Protein AF-0000000087152788 (afdb_homodimer)

Nearest PDB structures (foldseek):
  6o2d-assembly1_A  TM=8.065E-01  e=2.060E-07  Schizosaccharomyces pombe
  6o2d-assembly1_B  TM=7.763E-01  e=1.842E-07  Schizosaccharomyces pombe
  7x85-assembly2_C  TM=8.917E-01  e=2.273E-06  Gallus gallus
  5fpz-assembly1_A-2  TM=7.726E-01  e=1.301E-06  Yersinia enterocolitica subsp. enterocolitica 8081
  2fqp-assembly2_C  TM=7.699E-01  e=1.148E-05  Bordetella pertussis Tohama I

InterPro domains:
  IPR011051 RmlC-like cupin domain superfamily [SSF51182] (39-152)
  IPR013096 Cupin 2, conserved barrel [PF07883] (82-149)
  IPR014710 RmlC-like jelly roll fold [G3DSA:2.60.120.10] (66-152)

Sequence (324 aa):
MMKSTPSHMLRNGLTLAAIIAGSIAAASAAIAGECPADKLKPSVREKVDYKPVGVTDVTLGAIDLEKQPAHIAGRELRFRKLTIEPGGIVPWHSHDDRPALIFVQQGEIVEYASNCAEPIVHKAGDIRPEVFGTSHWWKNLGKETVILYVGDVRRDPRDHNMMMKSTPSHMLRNGLTLAAIIAGSIAAASAAIAGECPADKLKPSVREKVDYKPVGVTDVTLGAIDLEKQPAHIAGRELRFRKLTIEPGGIVPWHSHDDRPALIFVQQGEIVEYASNCAEPIVHKAGDIRPEVFGTSHWWKNLGKETVILYVGDVRRDPRDHNM

Foldseek 3Di:
DDPPPPPPPPPPPPPPPPPPPPPPPPPPPPDAQDFPPVFFAFQLDDFDFDDFDQKDKAWPDKDDCCPPPVNPPQKMKTKIKMKHAAFGKAHKDACQAKKKKKAWQAAKKWKDWRGGNDIHIHHHGDIDIHYRRIIIMMTRNDHDMIMMMMIMMHGDPPPPVD/DDDDDPPPDPPPPPPPPPPPPPPPPPPPPPDAQDFPPVFFAFQLDDFDFDDFDQKDKAWPDKDDCCPPPVNPPQKMKTKIKMKHAAFGKAHKDACQAKKKKKAWQAAKKWKDWRGGNDIHIHHHGDIDIHYRRIIIMMTRNDHDMIMMMMIMMHGDPVPPVD

Radius of gyration: 34.51 Å; Cα contacts (8 Å, |Δi|>4): 792; chains: 2; bounding box: 134×154×66 Å

Secondary structure (DSSP, 8-state):
-------------------------------TTS--GGGB-TT-S----PPPEEEEEEEEEEEEGGGSTT--TTEEEEEEEEEEEEEEEEEEEE-TT--EEEEEEESEEEEEETTBSS-EEEETT-EEEE-TT-EEEEE--SSSPEEEEEEEEEE-TT----/-------------------------------TTS--GGGB-TT-S----PPPEEEEEEEEEEEEGGGSTT--TTEEEEEEEEEEEEEEEEEEEE-TT--EEEEEEESEEEEEETTBSS-EEEETT-EEEE-TT-EEEEE--SSSPEEEEEEEEEE-TT----

Structure (mmCIF, N/CA/C/O backbone):
data_AF-0000000087152788-model_v1
#
loop_
_entity.id
_entity.type
_entity.pdbx_description
1 polymer 'Cupin type-2 domain-containing protein'
#
loop_
_atom_site.group_PDB
_atom_site.id
_atom_site.type_symbol
_atom_site.label_atom_id
_atom_site.label_alt_id
_atom_site.label_comp_id
_atom_site.label_asym_id
_atom_site.label_entity_id
_atom_site.label_seq_id
_atom_site.pdbx_PDB_ins_code
_atom_site.Cartn_x
_atom_site.Cartn_y
_atom_site.Cartn_z
_atom_site.occupancy
_atom_site.B_iso_or_equiv
_atom_site.auth_seq_id
_atom_site.auth_comp_id
_atom_site.auth_asym_id
_atom_site.auth_atom_id
_atom_site.pdbx_PDB_model_num
ATOM 1 N N . MET A 1 1 ? -70 -69.562 -43.562 1 31.94 1 MET A N 1
ATOM 2 C CA . MET A 1 1 ? -68.5 -69.438 -43.594 1 31.94 1 MET A CA 1
ATOM 3 C C . MET A 1 1 ? -68.125 -68.062 -43.125 1 31.94 1 MET A C 1
ATOM 5 O O . MET A 1 1 ? -68.438 -67.062 -43.781 1 31.94 1 MET A O 1
ATOM 9 N N . MET A 1 2 ? -68.062 -67.812 -41.75 1 28.2 2 MET A N 1
ATOM 10 C CA . MET A 1 2 ? -67.938 -66.688 -40.875 1 28.2 2 MET A CA 1
ATOM 11 C C . MET A 1 2 ? -66.562 -66 -41 1 28.2 2 MET A C 1
ATOM 13 O O . MET A 1 2 ? -65.562 -66.688 -40.875 1 28.2 2 MET A O 1
ATOM 17 N N . LYS A 1 3 ? -66.438 -65 -41.875 1 33.75 3 LYS A N 1
ATOM 18 C CA . LYS A 1 3 ? -65.312 -64.188 -42.25 1 33.75 3 LYS A CA 1
ATOM 19 C C . LYS A 1 3 ? -64.688 -63.5 -41.031 1 33.75 3 LYS A C 1
ATOM 21 O O . LYS A 1 3 ? -65.312 -62.688 -40.375 1 33.75 3 LYS A O 1
ATOM 26 N N . SER A 1 4 ? -63.812 -64.188 -40.125 1 34.25 4 SER A N 1
ATOM 27 C CA . SER A 1 4 ? -63.156 -63.75 -38.906 1 34.25 4 SER A CA 1
ATOM 28 C C . SER A 1 4 ? -62.125 -62.656 -39.219 1 34.25 4 SER A C 1
ATOM 30 O O . SER A 1 4 ? -61.219 -62.844 -40.031 1 34.25 4 SER A O 1
ATOM 32 N N . THR A 1 5 ? -62.562 -61.406 -39.312 1 41.16 5 THR A N 1
ATOM 33 C CA . THR A 1 5 ? -61.75 -60.219 -39.594 1 41.16 5 THR A CA 1
ATOM 34 C C . THR A 1 5 ? -60.656 -60.062 -38.531 1 41.16 5 THR A C 1
ATOM 36 O O . THR A 1 5 ? -60.938 -60.125 -37.344 1 41.16 5 THR A O 1
ATOM 39 N N . PRO A 1 6 ? -59.375 -60.375 -38.844 1 40.44 6 PRO A N 1
ATOM 40 C CA . PRO A 1 6 ? -58.25 -60.281 -37.906 1 40.44 6 PRO A CA 1
ATOM 41 C C . PRO A 1 6 ? -58 -58.844 -37.406 1 40.44 6 PRO A C 1
ATOM 43 O O . PRO A 1 6 ? -58.188 -57.875 -38.156 1 40.44 6 PRO A O 1
ATOM 46 N N . SER A 1 7 ? -58.344 -58.469 -36.125 1 38.66 7 SER A N 1
ATOM 47 C CA . SER A 1 7 ? -58.125 -57.219 -35.406 1 38.66 7 SER A CA 1
ATOM 48 C C . SER A 1 7 ? -56.656 -56.875 -35.312 1 38.66 7 SER A C 1
ATOM 50 O O . SER A 1 7 ? -55.844 -57.688 -34.812 1 38.66 7 SER A O 1
ATOM 52 N N . HIS A 1 8 ? -56.125 -56.188 -36.344 1 38.72 8 HIS A N 1
ATOM 53 C CA . HIS A 1 8 ? -54.75 -55.719 -36.375 1 38.72 8 HIS A CA 1
ATOM 54 C C . HIS A 1 8 ? -54.469 -54.812 -35.188 1 38.72 8 HIS A C 1
ATOM 56 O O . HIS A 1 8 ? -55.188 -53.812 -34.969 1 38.72 8 HIS A O 1
ATOM 62 N N . MET A 1 9 ? -54.031 -55.344 -34.031 1 31.94 9 MET A N 1
ATOM 63 C CA . MET A 1 9 ? -53.594 -54.594 -32.844 1 31.94 9 MET A CA 1
ATOM 64 C C . MET A 1 9 ? -52.438 -53.688 -33.188 1 31.94 9 MET A C 1
ATOM 66 O O . MET A 1 9 ? -51.438 -54.125 -33.75 1 31.94 9 MET A O 1
ATOM 70 N N . LEU A 1 10 ? -52.688 -52.344 -33.469 1 37.84 10 LEU A N 1
ATOM 71 C CA . LEU A 1 10 ? -51.688 -51.281 -33.688 1 37.84 10 LEU A CA 1
ATOM 72 C C . LEU A 1 10 ? -50.781 -51.156 -32.469 1 37.84 10 LEU A C 1
ATOM 74 O O . LEU A 1 10 ? -51.219 -50.938 -31.359 1 37.84 10 LEU A O 1
ATOM 78 N N . ARG A 1 11 ? -49.594 -51.844 -32.469 1 37.94 11 ARG A N 1
ATOM 79 C CA . ARG A 1 11 ? -48.562 -51.656 -31.469 1 37.94 11 ARG A CA 1
ATOM 80 C C . ARG A 1 11 ? -48.062 -50.219 -31.469 1 37.94 11 ARG A C 1
ATOM 82 O O . ARG A 1 11 ? -47.562 -49.719 -32.5 1 37.94 11 ARG A O 1
ATOM 89 N N . ASN A 1 12 ? -48.688 -49.281 -30.719 1 40.31 12 ASN A N 1
ATOM 90 C CA . ASN A 1 12 ? -48.188 -47.938 -30.469 1 40.31 12 ASN A CA 1
ATOM 91 C C . ASN A 1 12 ? -46.75 -47.969 -29.953 1 40.31 12 ASN A C 1
ATOM 93 O O . ASN A 1 12 ? -46.469 -48.562 -28.906 1 40.31 12 ASN A O 1
ATOM 97 N N . GLY A 1 13 ? -45.719 -48.031 -30.828 1 37.75 13 GLY A N 1
ATOM 98 C CA . GLY A 1 13 ? -44.344 -47.875 -30.438 1 37.75 13 GLY A CA 1
ATOM 99 C C . GLY A 1 13 ? -44.062 -46.625 -29.656 1 37.75 13 GLY A C 1
ATOM 100 O O . GLY A 1 13 ? -44.312 -45.5 -30.141 1 37.75 13 GLY A O 1
ATOM 101 N N . LEU A 1 14 ? -44.219 -46.625 -28.297 1 43.66 14 LEU A N 1
ATOM 102 C CA . LEU A 1 14 ? -43.781 -45.562 -27.422 1 43.66 14 LEU A CA 1
ATOM 103 C C . LEU A 1 14 ? -42.312 -45.188 -27.641 1 43.66 14 LEU A C 1
ATOM 105 O O . LEU A 1 14 ? -41.438 -46.062 -27.469 1 43.66 14 LEU A O 1
ATOM 109 N N . THR A 1 15 ? -42.031 -44.219 -28.547 1 44.31 15 THR A N 1
ATOM 110 C CA . THR A 1 15 ? -40.688 -43.688 -28.672 1 44.31 15 THR A CA 1
ATOM 111 C C . THR A 1 15 ? -40.25 -43.031 -27.359 1 44.31 15 THR A C 1
ATOM 113 O O . THR A 1 15 ? -40.938 -42.156 -26.828 1 44.31 15 THR A O 1
ATOM 116 N N . LEU A 1 16 ? -39.562 -43.719 -26.5 1 40.75 16 LEU A N 1
ATOM 117 C CA . LEU A 1 16 ? -38.938 -43.125 -25.328 1 40.75 16 LEU A CA 1
ATOM 118 C C . LEU A 1 16 ? -37.969 -42 -25.734 1 40.75 16 LEU A C 1
ATOM 120 O O . LEU A 1 16 ? -37 -42.219 -26.469 1 40.75 16 LEU A O 1
ATOM 124 N N . ALA A 1 17 ? -38.406 -40.75 -25.672 1 46.03 17 ALA A N 1
ATOM 125 C CA . ALA A 1 17 ? -37.531 -39.594 -25.766 1 46.03 17 ALA A CA 1
ATOM 126 C C . ALA A 1 17 ? -36.469 -39.625 -24.688 1 46.03 17 ALA A C 1
ATOM 128 O O . ALA A 1 17 ? -36.781 -39.656 -23.484 1 46.03 17 ALA A O 1
ATOM 129 N N . ALA A 1 18 ? -35.281 -40.188 -25.031 1 43.06 18 ALA A N 1
ATOM 130 C CA . ALA A 1 18 ? -34.156 -40.062 -24.125 1 43.06 18 ALA A CA 1
ATOM 131 C C . ALA A 1 18 ? -33.844 -38.594 -23.859 1 43.06 18 ALA A C 1
ATOM 133 O O . ALA A 1 18 ? -33.531 -37.812 -24.781 1 43.06 18 ALA A O 1
ATOM 134 N N . ILE A 1 19 ? -34.312 -38 -22.766 1 45.09 19 ILE A N 1
ATOM 135 C CA . ILE A 1 19 ? -33.844 -36.719 -22.281 1 45.09 19 ILE A CA 1
ATOM 136 C C . ILE A 1 19 ? -32.375 -36.781 -21.953 1 45.09 19 ILE A C 1
ATOM 138 O O . ILE A 1 19 ? -31.953 -37.531 -21.062 1 45.09 19 ILE A O 1
ATOM 142 N N . ILE A 1 20 ? -31.516 -36.406 -22.891 1 45.88 20 ILE A N 1
ATOM 143 C CA . ILE A 1 20 ? -30.109 -36.188 -22.594 1 45.88 20 ILE A CA 1
ATOM 144 C C . ILE A 1 20 ? -29.969 -35.062 -21.578 1 45.88 20 ILE A C 1
ATOM 146 O O . ILE A 1 20 ? -30.281 -33.906 -21.859 1 45.88 20 ILE A O 1
ATOM 150 N N . ALA A 1 21 ? -29.969 -35.281 -20.297 1 45.53 21 ALA A N 1
ATOM 151 C CA . ALA A 1 21 ? -29.516 -34.344 -19.281 1 45.53 21 ALA A CA 1
ATOM 152 C C . ALA A 1 21 ? -28.062 -33.938 -19.516 1 45.53 21 ALA A C 1
ATOM 154 O O . ALA A 1 21 ? -27.141 -34.719 -19.234 1 45.53 21 ALA A O 1
ATOM 155 N N . GLY A 1 22 ? -27.797 -33.031 -20.438 1 42.97 22 GLY A N 1
ATOM 156 C CA . GLY A 1 22 ? -26.469 -32.469 -20.484 1 42.97 22 GLY A CA 1
ATOM 157 C C . GLY A 1 22 ? -26.047 -31.828 -19.172 1 42.97 22 GLY A C 1
ATOM 158 O O . GLY A 1 22 ? -26.734 -30.938 -18.672 1 42.97 22 GLY A O 1
ATOM 159 N N . SER A 1 23 ? -25.328 -32.469 -18.359 1 42.28 23 SER A N 1
ATOM 160 C CA . SER A 1 23 ? -24.703 -31.797 -17.219 1 42.28 23 SER A CA 1
ATOM 161 C C . SER A 1 23 ? -23.969 -30.531 -17.656 1 42.28 23 SER A C 1
ATOM 163 O O . SER A 1 23 ? -23.016 -30.594 -18.438 1 42.28 23 SER A O 1
ATOM 165 N N . ILE A 1 24 ? -24.594 -29.422 -17.625 1 46.25 24 ILE A N 1
ATOM 166 C CA . ILE A 1 24 ? -23.828 -28.172 -17.719 1 46.25 24 ILE A CA 1
ATOM 167 C C . ILE A 1 24 ? -22.75 -28.156 -16.641 1 46.25 24 ILE A C 1
ATOM 169 O O . ILE A 1 24 ? -23.047 -28.031 -15.445 1 46.25 24 ILE A O 1
ATOM 173 N N . ALA A 1 25 ? -21.641 -28.75 -16.938 1 45.78 25 ALA A N 1
ATOM 174 C CA . ALA A 1 25 ? -20.5 -28.438 -16.078 1 45.78 25 ALA A CA 1
ATOM 175 C C . ALA A 1 25 ? -20.422 -26.938 -15.797 1 45.78 25 ALA A C 1
ATOM 177 O O . ALA A 1 25 ? -20.25 -26.141 -16.719 1 45.78 25 ALA A O 1
ATOM 178 N N . ALA A 1 26 ? -21 -26.516 -14.766 1 42.31 26 ALA A N 1
ATOM 179 C CA . ALA A 1 26 ? -20.719 -25.156 -14.328 1 42.31 26 ALA A CA 1
ATOM 180 C C . ALA A 1 26 ? -19.219 -24.891 -14.336 1 42.31 26 ALA A C 1
ATOM 182 O O . ALA A 1 26 ? -18.469 -25.375 -13.484 1 42.31 26 ALA A O 1
ATOM 183 N N . ALA A 1 27 ? -18.625 -24.609 -15.477 1 43.34 27 ALA A N 1
ATOM 184 C CA . ALA A 1 27 ? -17.297 -24.016 -15.391 1 43.34 27 ALA A CA 1
ATOM 185 C C . ALA A 1 27 ? -17.234 -22.953 -14.305 1 43.34 27 ALA A C 1
ATOM 187 O O . ALA A 1 27 ? -17.984 -21.969 -14.352 1 43.34 27 ALA A O 1
ATOM 188 N N . SER A 1 28 ? -16.938 -23.281 -13.125 1 46.56 28 SER A N 1
ATOM 189 C CA . SER A 1 28 ? -16.656 -22.234 -12.156 1 46.56 28 SER A CA 1
ATOM 190 C C . SER A 1 28 ? -15.93 -21.062 -12.812 1 46.56 28 SER A C 1
ATOM 192 O O . SER A 1 28 ? -14.836 -21.234 -13.352 1 46.56 28 SER A O 1
ATOM 194 N N . ALA A 1 29 ? -16.609 -20.141 -13.336 1 45.75 29 ALA A N 1
ATOM 195 C CA . ALA A 1 29 ? -15.969 -18.922 -13.844 1 45.75 29 ALA A CA 1
ATOM 196 C C . ALA A 1 29 ? -14.867 -18.453 -12.898 1 45.75 29 ALA A C 1
ATOM 198 O O . ALA A 1 29 ? -15.125 -18.188 -11.719 1 45.75 29 ALA A O 1
ATOM 199 N N . ALA A 1 30 ? -13.57 -18.922 -13.188 1 51.34 30 ALA A N 1
ATOM 200 C CA . ALA A 1 30 ? -12.422 -18.375 -12.477 1 51.34 30 ALA A CA 1
ATOM 201 C C . ALA A 1 30 ? -12.586 -16.891 -12.219 1 51.34 30 ALA A C 1
ATOM 203 O O . ALA A 1 30 ? -12.891 -16.125 -13.141 1 51.34 30 ALA A O 1
ATOM 204 N N . ILE A 1 31 ? -13.062 -16.484 -11.039 1 59.34 31 ILE A N 1
ATOM 205 C CA . ILE A 1 31 ? -13.055 -15.078 -10.672 1 59.34 31 ILE A CA 1
ATOM 206 C C . ILE A 1 31 ? -11.703 -14.461 -11.016 1 59.34 31 ILE A C 1
ATOM 208 O O . ILE A 1 31 ? -10.656 -15.047 -10.727 1 59.34 31 ILE A O 1
ATOM 212 N N . ALA A 1 32 ? -11.672 -13.477 -11.781 1 73.75 32 ALA A N 1
ATOM 213 C CA . ALA A 1 32 ? -10.461 -12.781 -12.211 1 73.75 32 ALA A CA 1
ATOM 214 C C . ALA A 1 32 ? -9.562 -12.469 -11.016 1 73.75 32 ALA A C 1
ATOM 216 O O . ALA A 1 32 ? -10.047 -12.062 -9.961 1 73.75 32 ALA A O 1
ATOM 217 N N . GLY A 1 33 ? -8.242 -12.867 -11.086 1 90.81 33 GLY A N 1
ATOM 218 C CA . GLY A 1 33 ? -7.242 -12.508 -10.102 1 9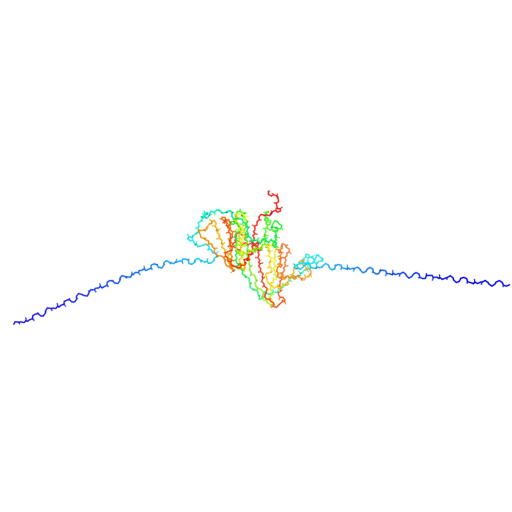0.81 33 GLY A CA 1
ATOM 219 C C . GLY A 1 33 ? -7.105 -13.531 -8.984 1 90.81 33 GLY A C 1
ATOM 220 O O . GLY A 1 33 ? -6.367 -13.312 -8.023 1 90.81 33 GLY A O 1
ATOM 221 N N . GLU A 1 34 ? -7.926 -14.648 -9.086 1 93.62 34 GLU A N 1
ATOM 222 C CA . GLU A 1 34 ? -7.855 -15.68 -8.055 1 93.62 34 GLU A CA 1
ATOM 223 C C . GLU A 1 34 ? -7.676 -17.062 -8.664 1 93.62 34 GLU A C 1
ATOM 225 O O . GLU A 1 34 ? -8.094 -17.297 -9.797 1 93.62 34 GLU A O 1
ATOM 230 N N . CYS A 1 35 ? -7.102 -17.906 -7.867 1 95.88 35 CYS A N 1
ATOM 231 C CA . CYS A 1 35 ? -7.039 -19.312 -8.266 1 95.88 35 CYS A CA 1
ATOM 232 C C . CYS A 1 35 ? -8.414 -19.953 -8.188 1 95.88 35 CYS A C 1
ATOM 234 O O . CYS A 1 35 ? -9.086 -19.875 -7.16 1 95.88 35 CYS A O 1
ATOM 236 N N . PRO A 1 36 ? -8.859 -20.641 -9.273 1 94.06 36 PRO A N 1
ATOM 237 C CA . PRO A 1 36 ? -10.109 -21.391 -9.141 1 94.06 36 PRO A CA 1
ATOM 238 C C . PRO A 1 36 ? -10.086 -22.406 -8 1 94.06 36 PRO A C 1
ATOM 240 O O . PRO A 1 36 ? -9.055 -23.047 -7.77 1 94.06 36 PRO A O 1
ATOM 243 N N . ALA A 1 37 ? -11.195 -22.578 -7.383 1 92.56 37 ALA A N 1
ATOM 244 C CA . ALA A 1 37 ? -11.273 -23.375 -6.156 1 92.56 37 ALA A CA 1
ATOM 245 C C . ALA A 1 37 ? -10.805 -24.797 -6.402 1 92.56 37 ALA A C 1
ATOM 247 O O . ALA A 1 37 ? -10.133 -25.391 -5.551 1 92.56 37 ALA A O 1
ATOM 248 N N . ASP A 1 38 ? -11.125 -25.359 -7.488 1 94.25 38 ASP A N 1
ATOM 249 C CA . ASP A 1 38 ? -10.797 -26.75 -7.793 1 94.25 38 ASP A CA 1
ATOM 250 C C . ASP A 1 38 ? -9.336 -26.891 -8.211 1 94.25 38 ASP A C 1
ATOM 252 O O . ASP A 1 38 ? -8.859 -28 -8.43 1 94.25 38 ASP A O 1
ATOM 256 N N . LYS A 1 39 ? -8.656 -25.781 -8.273 1 96.06 39 LYS A N 1
ATOM 257 C CA . LYS A 1 39 ? -7.262 -25.797 -8.695 1 96.06 39 LYS A CA 1
ATOM 258 C C . LYS A 1 39 ? -6.332 -25.438 -7.539 1 96.06 39 LYS A C 1
ATOM 260 O O . LYS A 1 39 ? -5.109 -25.406 -7.703 1 96.06 39 LYS A O 1
ATOM 265 N N . LEU A 1 40 ? -6.918 -25.156 -6.438 1 94.75 40 LEU A N 1
ATOM 266 C CA . LEU A 1 40 ? -6.145 -24.828 -5.242 1 94.75 40 LEU A CA 1
ATOM 267 C C . LEU A 1 40 ? -5.578 -26.094 -4.609 1 94.75 40 LEU A C 1
ATOM 269 O O . LEU A 1 40 ? -6.336 -26.969 -4.16 1 94.75 40 LEU A O 1
ATOM 273 N N . LYS A 1 41 ? -4.281 -26.281 -4.645 1 94.38 41 LYS A N 1
ATOM 274 C CA . LYS A 1 41 ? -3.568 -27.406 -4.059 1 94.38 41 LYS A CA 1
ATOM 275 C C . LYS A 1 41 ? -2.172 -27 -3.598 1 94.38 41 LYS A C 1
ATOM 277 O O . LYS A 1 41 ? -1.384 -26.469 -4.383 1 94.38 41 LYS A O 1
ATOM 282 N N . PRO A 1 42 ? -1.884 -27.203 -2.316 1 93.81 42 PRO A N 1
ATOM 283 C CA . PRO A 1 42 ? -0.562 -26.797 -1.831 1 93.81 42 PRO A CA 1
ATOM 284 C C . PRO A 1 42 ? 0.577 -27.453 -2.613 1 93.81 42 PRO A C 1
ATOM 286 O O . PRO A 1 42 ? 0.494 -28.625 -2.967 1 93.81 42 PRO A O 1
ATOM 289 N N . SER A 1 43 ? 1.559 -26.703 -2.963 1 94.12 43 SER A N 1
ATOM 290 C CA . SER A 1 43 ? 2.816 -27.125 -3.564 1 94.12 43 SER A CA 1
ATOM 291 C C . SER A 1 43 ? 2.58 -27.828 -4.898 1 94.12 43 SER A C 1
ATOM 293 O O . SER A 1 43 ? 3.301 -28.766 -5.25 1 94.12 43 SER A O 1
ATOM 295 N N . VAL A 1 44 ? 1.547 -27.484 -5.586 1 95.69 44 VAL A N 1
ATOM 296 C CA . VAL A 1 44 ? 1.203 -28.125 -6.848 1 95.69 44 VAL A CA 1
ATOM 297 C C . VAL A 1 44 ? 2.16 -27.656 -7.941 1 95.69 44 VAL A C 1
ATOM 299 O O . VAL A 1 44 ? 2.418 -28.375 -8.906 1 95.69 44 VAL A O 1
ATOM 302 N N . ARG A 1 45 ? 2.697 -26.453 -7.805 1 96 45 ARG A N 1
ATOM 303 C CA . ARG A 1 45 ? 3.617 -25.906 -8.797 1 96 45 ARG A CA 1
ATOM 304 C C . ARG A 1 45 ? 5.051 -25.922 -8.281 1 96 45 ARG A C 1
ATOM 306 O O . ARG A 1 45 ? 5.324 -25.438 -7.176 1 96 45 ARG A O 1
ATOM 313 N N . GLU A 1 46 ? 5.91 -26.359 -9.133 1 94.94 46 GLU A N 1
ATOM 314 C CA . GLU A 1 46 ? 7.312 -26.469 -8.75 1 94.94 46 GLU A CA 1
ATOM 315 C C . GLU A 1 46 ? 8.039 -25.125 -8.945 1 94.94 46 GLU A C 1
ATOM 317 O O . GLU A 1 46 ? 7.719 -24.375 -9.875 1 94.94 46 GLU A O 1
ATOM 322 N N . LYS A 1 47 ? 9.039 -24.953 -8.125 1 96.69 47 LYS A N 1
ATOM 323 C CA . LYS A 1 47 ? 9.906 -23.797 -8.234 1 96.69 47 LYS A CA 1
ATOM 324 C C . LYS A 1 47 ? 10.633 -23.766 -9.578 1 96.69 47 LYS A C 1
ATOM 326 O O . LYS A 1 47 ? 11.086 -24.797 -10.062 1 96.69 47 LYS A O 1
ATOM 331 N N . VAL A 1 48 ? 10.641 -22.594 -10.117 1 96.12 48 VAL A N 1
ATOM 332 C CA . VAL A 1 48 ? 11.461 -22.375 -11.305 1 96.12 48 VAL A CA 1
ATOM 333 C C . VAL A 1 48 ? 12.562 -21.359 -10.992 1 96.12 48 VAL A C 1
ATOM 335 O O . VAL A 1 48 ? 12.453 -20.594 -10.031 1 96.12 48 VAL A O 1
ATOM 338 N N . ASP A 1 49 ? 13.656 -21.344 -11.766 1 95.19 49 ASP A N 1
ATOM 339 C CA . ASP A 1 49 ? 14.797 -20.469 -11.516 1 95.19 49 ASP A CA 1
ATOM 340 C C . ASP A 1 49 ? 14.945 -19.422 -12.625 1 95.19 49 ASP A C 1
ATOM 342 O O . ASP A 1 49 ? 16 -19.328 -13.258 1 95.19 49 ASP A O 1
ATOM 346 N N . TYR A 1 50 ? 13.938 -18.703 -12.852 1 95.56 50 TYR A N 1
ATOM 347 C CA . TYR A 1 50 ? 14.047 -17.594 -13.789 1 95.56 50 TYR A CA 1
ATOM 348 C C . TYR A 1 50 ? 14.836 -16.438 -13.18 1 95.56 50 TYR A C 1
ATOM 350 O O . TYR A 1 50 ? 14.688 -16.141 -11.992 1 95.56 50 TYR A O 1
ATOM 358 N N . LYS A 1 51 ? 15.609 -15.758 -13.969 1 93.88 51 LYS A N 1
ATOM 359 C CA . LYS A 1 51 ? 16.281 -14.531 -13.547 1 93.88 51 LYS A CA 1
ATOM 360 C C . LYS A 1 51 ? 15.359 -13.328 -13.703 1 93.88 51 LYS A C 1
ATOM 362 O O . LYS A 1 51 ? 14.484 -13.312 -14.578 1 93.88 51 LYS A O 1
ATOM 367 N N . PRO A 1 52 ? 15.5 -12.336 -12.812 1 93.5 52 PRO A N 1
ATOM 368 C CA . PRO A 1 52 ? 14.719 -11.109 -13 1 93.5 52 PRO A CA 1
ATOM 369 C C . PRO A 1 52 ? 15.016 -10.414 -14.32 1 93.5 52 PRO A C 1
ATOM 371 O O . PRO A 1 52 ? 16.188 -10.32 -14.727 1 93.5 52 PRO A O 1
ATOM 374 N N . VAL A 1 53 ? 14.086 -9.992 -15.031 1 96.88 53 VAL A N 1
ATOM 375 C CA . VAL A 1 53 ? 14.219 -9.227 -16.266 1 96.88 53 VAL A CA 1
ATOM 376 C C . VAL A 1 53 ? 13.148 -8.141 -16.312 1 96.88 53 VAL A C 1
ATOM 378 O O . VAL A 1 53 ? 11.992 -8.383 -15.961 1 96.88 53 VAL A O 1
ATOM 381 N N . GLY A 1 54 ? 13.578 -6.918 -16.688 1 98.44 54 GLY A N 1
ATOM 382 C CA . GLY A 1 54 ? 12.617 -5.875 -17.031 1 98.44 54 GLY A CA 1
ATOM 383 C C . GLY A 1 54 ? 11.789 -5.418 -15.852 1 98.44 54 GLY A C 1
ATOM 384 O O . GLY A 1 54 ? 10.617 -5.059 -16.016 1 98.44 54 GLY A O 1
ATOM 385 N N . VAL A 1 55 ? 12.32 -5.57 -14.633 1 98.56 55 VAL A N 1
ATOM 386 C CA . VAL A 1 55 ? 11.578 -5.188 -13.438 1 98.56 55 VAL A CA 1
ATOM 387 C C . VAL A 1 55 ? 12.344 -4.109 -12.672 1 98.56 55 VAL A C 1
ATOM 389 O O . VAL A 1 55 ? 13.547 -4.25 -12.414 1 98.56 55 VAL A O 1
ATOM 392 N N . THR A 1 56 ? 11.766 -2.998 -12.43 1 98.44 56 THR A N 1
ATOM 393 C CA . THR A 1 56 ? 12.242 -2.006 -11.477 1 98.44 56 THR A CA 1
ATOM 394 C C . THR A 1 56 ? 11.414 -2.047 -10.195 1 98.44 56 THR A C 1
ATOM 396 O O . THR A 1 56 ? 10.188 -1.935 -10.234 1 98.44 56 THR A O 1
ATOM 399 N N . ASP A 1 57 ? 12.016 -2.291 -9.062 1 97.81 57 ASP A N 1
ATOM 400 C CA . ASP A 1 57 ? 11.391 -2.354 -7.746 1 97.81 57 ASP A CA 1
ATOM 401 C C . ASP A 1 57 ? 11.906 -1.231 -6.844 1 97.81 57 ASP A C 1
ATOM 403 O O . ASP A 1 57 ? 13.078 -1.22 -6.465 1 97.81 57 ASP A O 1
ATOM 407 N N . VAL A 1 58 ? 11.047 -0.293 -6.512 1 98.12 58 VAL A N 1
ATOM 408 C CA . VAL A 1 58 ? 11.445 0.872 -5.727 1 98.12 58 VAL A CA 1
ATOM 409 C C . VAL A 1 58 ? 10.68 0.886 -4.406 1 98.12 58 VAL A C 1
ATOM 411 O O . VAL A 1 58 ? 9.453 0.801 -4.387 1 98.12 58 VAL A O 1
ATOM 414 N N . THR A 1 59 ? 11.438 0.956 -3.24 1 98.19 59 THR A N 1
ATOM 415 C CA . THR A 1 59 ? 10.797 1.254 -1.963 1 98.19 59 THR A CA 1
ATOM 416 C C . THR A 1 59 ? 10.43 2.732 -1.873 1 98.19 59 THR A C 1
ATOM 418 O O . THR A 1 59 ? 11.312 3.596 -1.877 1 98.19 59 THR A O 1
ATOM 421 N N . LEU A 1 60 ? 9.109 2.986 -1.751 1 98.25 60 LEU A N 1
ATOM 422 C CA . LEU A 1 60 ? 8.664 4.371 -1.682 1 98.25 60 LEU A CA 1
ATOM 423 C C . LEU A 1 60 ? 8.695 4.883 -0.246 1 98.25 60 LEU A C 1
ATOM 425 O O . LEU A 1 60 ? 8.914 6.074 -0.012 1 98.25 60 LEU A O 1
ATOM 429 N N . GLY A 1 61 ? 8.43 4.027 0.747 1 98.06 61 GLY A N 1
ATOM 430 C CA . GLY A 1 61 ? 8.453 4.359 2.162 1 98.06 61 GLY A CA 1
ATOM 431 C C . GLY A 1 61 ? 8.438 3.139 3.062 1 98.06 61 GLY A C 1
ATOM 432 O O . GLY A 1 61 ? 8.078 2.045 2.627 1 98.06 61 GLY A O 1
ATOM 433 N N . ALA A 1 62 ? 8.883 3.387 4.273 1 98.44 62 ALA A N 1
ATOM 434 C CA . ALA A 1 62 ? 8.867 2.34 5.293 1 98.44 62 ALA A CA 1
ATOM 435 C C . ALA A 1 62 ? 8.703 2.934 6.688 1 98.44 62 ALA A C 1
ATOM 437 O O . ALA A 1 62 ? 9.07 4.086 6.926 1 98.44 62 ALA A O 1
ATOM 438 N N . ILE A 1 63 ? 8.117 2.178 7.57 1 98.25 63 ILE A N 1
ATOM 439 C CA . ILE A 1 63 ? 7.957 2.543 8.977 1 98.25 63 ILE A CA 1
ATOM 440 C C . ILE A 1 63 ? 8.469 1.414 9.859 1 98.25 63 ILE A C 1
ATOM 442 O O . ILE A 1 63 ? 8.039 0.267 9.734 1 98.25 63 ILE A O 1
ATOM 446 N N . ASP A 1 64 ? 9.375 1.761 10.758 1 97.75 64 ASP A N 1
ATOM 447 C CA . ASP A 1 64 ? 9.789 0.828 11.805 1 97.75 64 ASP A CA 1
ATOM 448 C C . ASP A 1 64 ? 8.672 0.583 12.805 1 97.75 64 ASP A C 1
ATOM 450 O O . ASP A 1 64 ? 8.352 1.458 13.617 1 97.75 64 ASP A O 1
ATOM 454 N N . LEU A 1 65 ? 8.148 -0.615 12.82 1 97.75 65 LEU A N 1
ATOM 455 C CA . LEU A 1 65 ? 6.969 -0.893 13.633 1 97.75 65 LEU A CA 1
ATOM 456 C C . LEU A 1 65 ? 7.348 -1.055 15.102 1 97.75 65 LEU A C 1
ATOM 458 O O . LEU A 1 65 ? 6.488 -0.95 15.984 1 97.75 65 LEU A O 1
ATOM 462 N N . GLU A 1 66 ? 8.594 -1.328 15.336 1 96.19 66 GLU A N 1
ATOM 463 C CA . GLU A 1 66 ? 9.047 -1.424 16.719 1 96.19 66 GLU A CA 1
ATOM 464 C C . GLU A 1 66 ? 8.945 -0.075 17.422 1 96.19 66 GLU A C 1
ATOM 466 O O . GLU A 1 66 ? 8.742 -0.019 18.641 1 96.19 66 GLU A O 1
ATOM 471 N N . LYS A 1 67 ? 9.039 0.97 16.656 1 96 67 LYS A N 1
ATOM 472 C CA . LYS A 1 67 ? 9.039 2.312 17.234 1 96 67 LYS A CA 1
ATOM 473 C C . LYS A 1 67 ? 7.625 2.867 17.328 1 96 67 LYS A C 1
ATOM 475 O O . LYS A 1 67 ? 7.43 4.016 17.734 1 96 67 LYS A O 1
ATOM 480 N N . GLN A 1 68 ? 6.676 2.107 16.969 1 97.12 68 GLN A N 1
ATOM 481 C CA . GLN A 1 68 ? 5.27 2.477 17.094 1 97.12 68 GLN A CA 1
ATOM 482 C C . GLN A 1 68 ? 4.664 1.906 18.375 1 97.12 68 GLN A C 1
ATOM 484 O O . GLN A 1 68 ? 5.258 1.035 19.016 1 97.12 68 GLN A O 1
ATOM 489 N N . PRO A 1 69 ? 3.535 2.336 18.766 1 95.31 69 PRO A N 1
ATOM 490 C CA . PRO A 1 69 ? 3.004 1.984 20.078 1 95.31 69 PRO A CA 1
ATOM 491 C C . PRO A 1 69 ? 2.785 0.482 20.25 1 95.31 69 PRO A C 1
ATOM 493 O O . PRO A 1 69 ? 2.93 -0.048 21.359 1 95.31 69 PRO A O 1
ATOM 496 N N . ALA A 1 70 ? 2.482 -0.221 19.188 1 94.06 70 ALA A N 1
ATOM 497 C CA . ALA A 1 70 ? 2.264 -1.662 19.281 1 94.06 70 ALA A CA 1
ATOM 498 C C . ALA A 1 70 ? 3.58 -2.406 19.484 1 94.06 70 ALA A C 1
ATOM 500 O O . ALA A 1 70 ? 3.586 -3.59 19.828 1 94.06 70 ALA A O 1
ATOM 501 N N . HIS A 1 71 ? 4.684 -1.815 19.234 1 95.69 71 HIS A N 1
ATOM 502 C CA . HIS A 1 71 ? 6.031 -2.332 19.453 1 95.69 71 HIS A CA 1
ATOM 503 C C . HIS A 1 71 ? 6.223 -3.68 18.766 1 95.69 71 HIS A C 1
ATOM 505 O O . HIS A 1 71 ? 6.723 -4.629 19.375 1 95.69 71 HIS A O 1
ATOM 511 N N . ILE A 1 72 ? 5.824 -3.789 17.562 1 95.69 72 ILE A N 1
ATOM 512 C CA . ILE A 1 72 ? 6.012 -5.023 16.812 1 95.69 72 ILE A CA 1
ATOM 513 C C . ILE A 1 72 ? 7.492 -5.199 16.469 1 95.69 72 ILE A C 1
ATOM 515 O O . ILE A 1 72 ? 8 -4.555 15.547 1 95.69 72 ILE A O 1
ATOM 519 N N . ALA A 1 73 ? 8.133 -6.102 17.156 1 94.12 73 ALA A N 1
ATOM 520 C CA . ALA A 1 73 ? 9.586 -6.219 17.141 1 94.12 73 ALA A CA 1
ATOM 521 C C . ALA A 1 73 ? 10.078 -6.758 15.797 1 94.12 73 ALA A C 1
ATOM 523 O O . ALA A 1 73 ? 9.5 -7.711 15.258 1 94.12 73 ALA A O 1
ATOM 524 N N . GLY A 1 74 ? 11.102 -6.109 15.312 1 95.12 74 GLY A N 1
ATOM 525 C CA . GLY A 1 74 ? 11.859 -6.617 14.172 1 95.12 74 GLY A CA 1
ATOM 526 C C . GLY A 1 74 ? 11.086 -6.555 12.867 1 95.12 74 GLY A C 1
ATOM 527 O O . GLY A 1 74 ? 11.352 -7.32 11.945 1 95.12 74 GLY A O 1
ATOM 528 N N . ARG A 1 75 ? 10.055 -5.73 12.883 1 97.5 75 ARG A N 1
ATOM 529 C CA . ARG A 1 75 ? 9.234 -5.672 11.68 1 97.5 75 ARG A CA 1
ATOM 530 C C . ARG A 1 75 ? 9.133 -4.242 11.156 1 97.5 75 ARG A C 1
ATOM 532 O O . ARG A 1 75 ? 9.195 -3.287 11.93 1 97.5 75 ARG A O 1
ATOM 539 N N . GLU A 1 76 ? 8.938 -4.098 9.859 1 98.19 76 GLU A N 1
ATOM 540 C CA . GLU A 1 76 ? 8.594 -2.814 9.258 1 98.19 76 GLU A CA 1
ATOM 541 C C . GLU A 1 76 ? 7.402 -2.949 8.32 1 98.19 76 GLU A C 1
ATOM 543 O O . GLU A 1 76 ? 7.188 -4.008 7.73 1 98.19 76 GLU A O 1
ATOM 548 N N . LEU A 1 77 ? 6.609 -1.936 8.281 1 98.69 77 LEU A N 1
ATOM 549 C CA . LEU A 1 77 ? 5.672 -1.705 7.188 1 98.69 77 LEU A CA 1
ATOM 550 C C . LEU A 1 77 ? 6.363 -1.044 6.004 1 98.69 77 LEU A C 1
ATOM 552 O O . LEU A 1 77 ? 7.047 -0.028 6.164 1 98.69 77 LEU A O 1
ATOM 556 N N . ARG A 1 78 ? 6.215 -1.618 4.836 1 98.69 78 ARG A N 1
ATOM 557 C CA . ARG A 1 78 ? 6.891 -1.095 3.652 1 98.69 78 ARG A CA 1
ATOM 558 C C . ARG A 1 78 ? 5.914 -0.936 2.492 1 98.69 78 ARG A C 1
ATOM 560 O O . ARG A 1 78 ? 4.98 -1.728 2.346 1 98.69 78 ARG A O 1
ATOM 567 N N . PHE A 1 79 ? 6.066 0.173 1.741 1 98.81 79 PHE A N 1
ATOM 568 C CA . PHE A 1 79 ? 5.312 0.452 0.524 1 98.81 79 PHE A CA 1
ATOM 569 C C . PHE A 1 79 ? 6.246 0.545 -0.679 1 98.81 79 PHE A C 1
ATOM 571 O O . PHE A 1 79 ? 7.172 1.359 -0.692 1 98.81 79 PHE A O 1
ATOM 578 N N . ARG A 1 80 ? 5.945 -0.292 -1.731 1 98.75 80 ARG A N 1
ATOM 579 C CA . ARG A 1 80 ? 6.812 -0.369 -2.902 1 98.75 80 ARG A CA 1
ATOM 580 C C . ARG A 1 80 ? 6.02 -0.149 -4.188 1 98.75 80 ARG A C 1
ATOM 582 O O . ARG A 1 80 ? 4.805 -0.343 -4.211 1 98.75 80 ARG A O 1
ATOM 589 N N . LYS A 1 81 ? 6.746 0.229 -5.172 1 98.81 81 LYS A N 1
ATOM 590 C CA . LYS A 1 81 ? 6.27 0.275 -6.555 1 98.81 81 LYS A CA 1
ATOM 591 C C . LYS A 1 81 ? 7.117 -0.615 -7.457 1 98.81 81 LYS A C 1
ATOM 593 O O . LYS A 1 81 ? 8.344 -0.499 -7.477 1 98.81 81 LYS A O 1
ATOM 598 N N . LEU A 1 82 ? 6.504 -1.535 -8.156 1 98.81 82 LEU A N 1
ATOM 599 C CA . LEU A 1 82 ? 7.184 -2.312 -9.188 1 98.81 82 LEU A CA 1
ATOM 600 C C . LEU A 1 82 ? 6.734 -1.882 -10.578 1 98.81 82 LEU A C 1
ATOM 602 O O . LEU A 1 82 ? 5.539 -1.675 -10.812 1 98.81 82 LEU A O 1
ATOM 606 N N . THR A 1 83 ? 7.629 -1.688 -11.414 1 98.94 83 THR A N 1
ATOM 607 C CA . THR A 1 83 ? 7.414 -1.489 -12.844 1 98.94 83 THR A CA 1
ATOM 608 C C . THR A 1 83 ? 7.938 -2.682 -13.641 1 98.94 83 THR A C 1
ATOM 610 O O . THR A 1 83 ? 9.125 -3.004 -13.578 1 98.94 83 THR A O 1
ATOM 613 N N . ILE A 1 84 ? 7.078 -3.318 -14.328 1 98.94 84 ILE A N 1
ATOM 614 C CA . ILE A 1 84 ? 7.43 -4.543 -15.039 1 98.94 84 ILE A CA 1
ATOM 615 C C . ILE A 1 84 ? 7.18 -4.355 -16.531 1 98.94 84 ILE A C 1
ATOM 617 O O . ILE A 1 84 ? 6.031 -4.242 -16.969 1 98.94 84 ILE A O 1
ATOM 621 N N . GLU A 1 85 ? 8.203 -4.355 -17.375 1 98.94 85 GLU A N 1
ATOM 622 C CA . GLU A 1 85 ? 8.125 -4.152 -18.812 1 98.94 85 GLU A CA 1
ATOM 623 C C . GLU A 1 85 ? 7.512 -5.367 -19.5 1 98.94 85 GLU A C 1
ATOM 625 O O . GLU A 1 85 ? 7.445 -6.453 -18.922 1 98.94 85 GLU A O 1
ATOM 630 N N . PRO A 1 86 ? 7.027 -5.137 -20.781 1 98.88 86 PRO A N 1
ATOM 631 C CA . PRO A 1 86 ? 6.621 -6.316 -21.547 1 98.88 86 PRO A CA 1
ATOM 632 C C . PRO A 1 86 ? 7.691 -7.402 -21.562 1 98.88 86 PRO A C 1
ATOM 634 O O . PRO A 1 86 ? 8.867 -7.117 -21.828 1 98.88 86 PRO A O 1
ATOM 637 N N . GLY A 1 87 ? 7.328 -8.594 -21.203 1 98.75 87 GLY A N 1
ATOM 638 C CA . GLY A 1 87 ? 8.273 -9.695 -21.109 1 98.75 87 GLY A CA 1
ATOM 639 C C . GLY A 1 87 ? 8.938 -9.812 -19.766 1 98.75 87 GLY A C 1
ATOM 640 O O . GLY A 1 87 ? 9.648 -10.781 -19.5 1 98.75 87 GLY A O 1
ATOM 641 N N . GLY A 1 88 ? 8.719 -8.852 -18.859 1 98.81 88 GLY A N 1
ATOM 642 C CA . GLY A 1 88 ? 9.375 -8.828 -17.562 1 98.81 88 GLY A CA 1
ATOM 643 C C . GLY A 1 88 ? 8.992 -10 -16.672 1 98.81 88 GLY A C 1
ATOM 644 O O . GLY A 1 88 ? 7.883 -10.523 -16.766 1 98.81 88 GLY A O 1
ATOM 645 N N . ILE A 1 89 ? 9.93 -10.391 -15.742 1 98.69 89 ILE A N 1
ATOM 646 C CA . ILE A 1 89 ? 9.758 -11.531 -14.844 1 98.69 89 ILE A CA 1
ATOM 647 C C . ILE A 1 89 ? 10.117 -11.125 -13.422 1 98.69 89 ILE A C 1
ATOM 649 O O . ILE A 1 89 ? 11.227 -10.633 -13.172 1 98.69 89 ILE A O 1
ATOM 653 N N . VAL A 1 90 ? 9.211 -11.219 -12.5 1 98.56 90 VAL A N 1
ATOM 654 C CA . VAL A 1 90 ? 9.531 -11.273 -11.07 1 98.56 90 VAL A CA 1
ATOM 655 C C . VAL A 1 90 ? 9.875 -12.703 -10.68 1 98.56 90 VAL A C 1
ATOM 657 O O . VAL A 1 90 ? 9.016 -13.586 -10.703 1 98.56 90 VAL A O 1
ATOM 660 N N . PRO A 1 91 ? 11.062 -12.953 -10.258 1 98.19 91 PRO A N 1
ATOM 661 C CA . PRO A 1 91 ? 11.477 -14.344 -10.055 1 98.19 91 PRO A CA 1
ATOM 662 C C . PRO A 1 91 ? 10.797 -14.992 -8.852 1 98.19 91 PRO A C 1
ATOM 664 O O . PRO A 1 91 ? 10.227 -14.289 -8.008 1 98.19 91 PRO A O 1
ATOM 667 N N . TRP A 1 92 ? 10.961 -16.297 -8.852 1 97.81 92 TRP A N 1
ATOM 668 C CA . TRP A 1 92 ? 10.375 -17.109 -7.785 1 97.81 92 TRP A CA 1
ATOM 669 C C . TRP A 1 92 ? 10.82 -16.609 -6.414 1 97.81 92 TRP A C 1
ATOM 671 O O . TRP A 1 92 ? 12.016 -16.391 -6.184 1 97.81 92 TRP A O 1
ATOM 681 N N . HIS A 1 93 ? 9.875 -16.375 -5.484 1 96.94 93 HIS A N 1
ATOM 682 C CA . HIS A 1 93 ? 10.148 -15.984 -4.102 1 96.94 93 HIS A CA 1
ATOM 683 C C . HIS A 1 93 ? 9.008 -16.406 -3.178 1 96.94 93 HIS A C 1
ATOM 685 O O . HIS A 1 93 ? 7.914 -16.734 -3.641 1 96.94 93 HIS A O 1
ATOM 691 N N . SER A 1 94 ? 9.32 -16.375 -1.876 1 96.19 94 SER A N 1
ATOM 692 C CA . SER A 1 94 ? 8.367 -16.844 -0.876 1 96.19 94 SER A CA 1
ATOM 693 C C . SER A 1 94 ? 7.801 -15.695 -0.059 1 96.19 94 SER A C 1
ATOM 695 O O . SER A 1 94 ? 8.516 -14.734 0.244 1 96.19 94 SER A O 1
ATOM 697 N N . HIS A 1 95 ? 6.508 -15.836 0.37 1 95.38 95 HIS A N 1
ATOM 698 C CA . HIS A 1 95 ? 5.859 -14.922 1.297 1 95.38 95 HIS A CA 1
ATOM 699 C C . HIS A 1 95 ? 5.59 -15.594 2.641 1 95.38 95 HIS A C 1
ATOM 701 O O . HIS A 1 95 ? 4.645 -15.227 3.344 1 95.38 95 HIS A O 1
ATOM 707 N N . ASP A 1 96 ? 6.41 -16.5 3.002 1 91.62 96 ASP A N 1
ATOM 708 C CA . ASP A 1 96 ? 6.223 -17.234 4.25 1 91.62 96 ASP A CA 1
ATOM 709 C C . ASP A 1 96 ? 6.293 -16.297 5.453 1 91.62 96 ASP A C 1
ATOM 711 O O . ASP A 1 96 ? 5.48 -16.406 6.375 1 91.62 96 ASP A O 1
ATOM 715 N N . ASP A 1 97 ? 7.184 -15.383 5.5 1 94.12 97 ASP A N 1
ATOM 716 C CA . ASP A 1 97 ? 7.312 -14.469 6.633 1 94.12 97 ASP A CA 1
ATOM 717 C C . ASP A 1 97 ? 7.273 -13.016 6.176 1 94.12 97 ASP A C 1
ATOM 719 O O . ASP A 1 97 ? 8.023 -12.18 6.68 1 94.12 97 ASP A O 1
ATOM 723 N N . ARG A 1 98 ? 6.492 -12.805 5.242 1 96 98 ARG A N 1
ATOM 724 C CA . ARG A 1 98 ? 6.375 -11.461 4.691 1 96 98 ARG A CA 1
ATOM 725 C C . ARG A 1 98 ? 5.023 -11.258 4.016 1 96 98 ARG A C 1
ATOM 727 O O . ARG A 1 98 ? 4.941 -11.156 2.791 1 96 98 ARG A O 1
ATOM 734 N N . PRO A 1 99 ? 3.934 -11.258 4.848 1 98.06 99 PRO A N 1
ATOM 735 C CA . PRO A 1 99 ? 2.637 -10.984 4.227 1 98.06 99 PRO A CA 1
ATOM 736 C C . PRO A 1 99 ? 2.623 -9.672 3.443 1 98.06 99 PRO A C 1
ATOM 738 O O . PRO A 1 99 ? 3.238 -8.688 3.869 1 9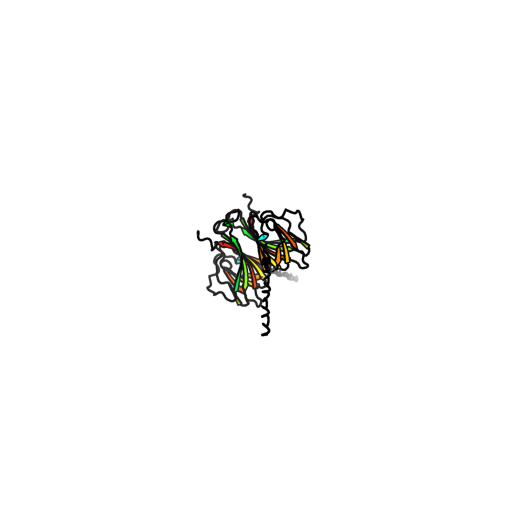8.06 99 PRO A O 1
ATOM 741 N N . ALA A 1 100 ? 1.964 -9.68 2.293 1 98.62 100 ALA A N 1
ATOM 742 C CA . ALA A 1 100 ? 1.929 -8.539 1.386 1 98.62 100 ALA A CA 1
ATOM 743 C C . ALA A 1 100 ? 0.587 -8.453 0.664 1 98.62 100 ALA A C 1
ATOM 745 O O . ALA A 1 100 ? -0.088 -9.469 0.47 1 98.62 100 ALA A O 1
ATOM 746 N N . LEU A 1 101 ? 0.146 -7.281 0.391 1 98.75 101 LEU A N 1
ATOM 747 C CA . LEU A 1 101 ? -0.951 -6.98 -0.522 1 98.75 101 LEU A CA 1
ATOM 748 C C . LEU A 1 101 ? -0.432 -6.324 -1.798 1 98.75 101 LEU A C 1
ATOM 750 O O . LEU A 1 101 ? 0.214 -5.277 -1.744 1 98.75 101 LEU A O 1
ATOM 754 N N . ILE A 1 102 ? -0.655 -6.91 -2.947 1 98.75 102 ILE A N 1
ATOM 755 C CA . ILE A 1 102 ? -0.221 -6.395 -4.238 1 98.75 102 ILE A CA 1
ATOM 756 C C . ILE A 1 102 ? -1.426 -5.859 -5.012 1 98.75 102 ILE A C 1
ATOM 758 O O . ILE A 1 102 ? -2.367 -6.605 -5.297 1 98.75 102 ILE A O 1
ATOM 762 N N . PHE A 1 103 ? -1.39 -4.652 -5.309 1 98.81 103 PHE A N 1
ATOM 763 C CA . PHE A 1 103 ? -2.424 -4.016 -6.117 1 98.81 103 PHE A CA 1
ATOM 764 C C . PHE A 1 103 ? -1.929 -3.779 -7.539 1 98.81 103 PHE A C 1
ATOM 766 O O . PHE A 1 103 ? -0.859 -3.201 -7.742 1 98.81 103 PHE A O 1
ATOM 773 N N . VAL A 1 104 ? -2.713 -4.223 -8.562 1 98.88 104 VAL A N 1
ATOM 774 C CA . VAL A 1 104 ? -2.373 -3.967 -9.953 1 98.88 104 VAL A CA 1
ATOM 775 C C . VAL A 1 104 ? -2.928 -2.609 -10.383 1 98.88 104 VAL A C 1
ATOM 777 O O . VAL A 1 104 ? -4.129 -2.475 -10.633 1 98.88 104 VAL A O 1
ATOM 780 N N . GLN A 1 105 ? -2.027 -1.699 -10.461 1 98.69 105 GLN A N 1
ATOM 781 C CA . GLN A 1 105 ? -2.438 -0.347 -10.828 1 98.69 105 GLN A CA 1
A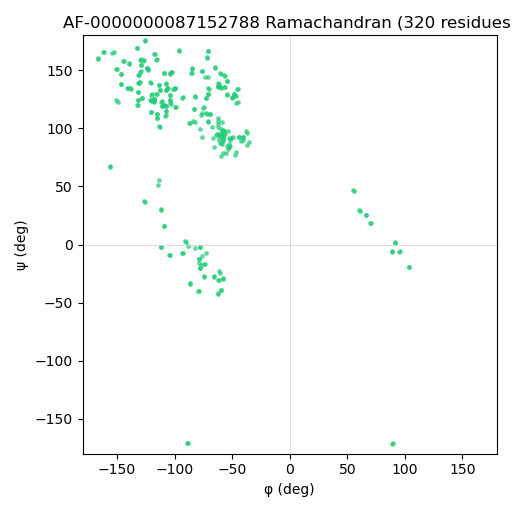TOM 782 C C . GLN A 1 105 ? -2.643 -0.223 -12.336 1 98.69 105 GLN A C 1
ATOM 784 O O . GLN A 1 105 ? -3.539 0.493 -12.789 1 98.69 105 GLN A O 1
ATOM 789 N N . GLN A 1 106 ? -1.803 -0.829 -13.094 1 98.69 106 GLN A N 1
ATOM 790 C CA . GLN A 1 106 ? -1.784 -0.721 -14.547 1 98.69 106 GLN A CA 1
ATOM 791 C C . GLN A 1 106 ? -1.343 -2.033 -15.188 1 98.69 106 GLN A C 1
ATOM 793 O O . GLN A 1 106 ? -0.415 -2.686 -14.711 1 98.69 106 GLN A O 1
ATOM 798 N N . GLY A 1 107 ? -2.039 -2.438 -16.297 1 98.62 107 GLY A N 1
ATOM 799 C CA . GLY A 1 107 ? -1.631 -3.574 -17.109 1 98.62 107 GLY A CA 1
ATOM 800 C C . GLY A 1 107 ? -2.225 -4.887 -16.641 1 98.62 107 GLY A C 1
ATOM 801 O O . GLY A 1 107 ? -3.238 -4.898 -15.93 1 98.62 107 GLY A O 1
ATOM 802 N N . GLU A 1 108 ? -1.74 -5.926 -17.219 1 98.62 108 GLU A N 1
ATOM 803 C CA . GLU A 1 108 ? -2.105 -7.30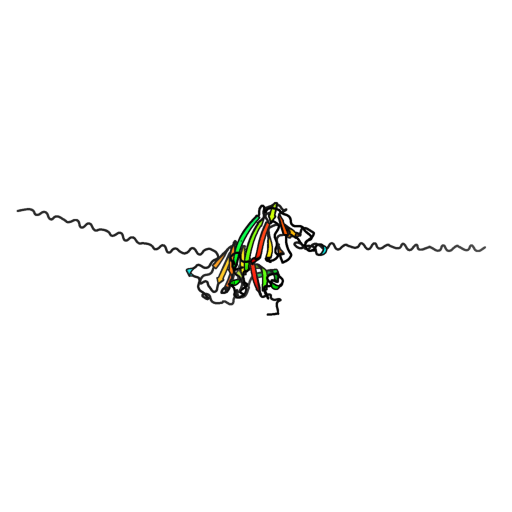9 -16.922 1 98.62 108 GLU A CA 1
ATOM 804 C C . GLU A 1 108 ? -0.868 -8.18 -16.75 1 98.62 108 GLU A C 1
ATOM 806 O O . GLU A 1 108 ? 0.103 -8.055 -17.5 1 98.62 108 GLU A O 1
ATOM 811 N N . ILE A 1 109 ? -0.968 -9.07 -15.734 1 98.75 109 ILE A N 1
ATOM 812 C CA . ILE A 1 109 ? 0.197 -9.898 -15.445 1 98.75 109 ILE A CA 1
ATOM 813 C C . ILE A 1 109 ? -0.255 -11.289 -15.008 1 98.75 109 ILE A C 1
ATOM 815 O O . ILE A 1 109 ? -1.369 -11.453 -14.5 1 98.75 109 ILE A O 1
ATOM 819 N N . VAL A 1 110 ? 0.648 -12.258 -15.148 1 98.75 110 VAL A N 1
ATOM 820 C CA . VAL A 1 110 ? 0.307 -13.641 -14.844 1 98.75 110 VAL A CA 1
ATOM 821 C C . VAL A 1 110 ? 1.148 -14.133 -13.664 1 98.75 110 VAL A C 1
ATOM 823 O O . VAL A 1 110 ? 2.375 -14 -13.672 1 98.75 110 VAL A O 1
ATOM 826 N N . GLU A 1 111 ? 0.512 -14.688 -12.695 1 98.75 111 GLU A N 1
ATOM 827 C CA . GLU A 1 111 ? 1.126 -15.305 -11.523 1 98.75 111 GLU A CA 1
ATOM 828 C C . GLU A 1 111 ? 1.176 -16.828 -11.656 1 98.75 111 GLU A C 1
ATOM 830 O O . GLU A 1 111 ? 0.186 -17.453 -12.039 1 98.75 111 GLU A O 1
ATOM 835 N N . TYR A 1 112 ? 2.256 -17.344 -11.359 1 98.31 112 TYR A N 1
ATOM 836 C CA . TYR A 1 112 ? 2.443 -18.781 -11.195 1 98.31 112 TYR A CA 1
ATOM 837 C C . TYR A 1 112 ? 2.766 -19.109 -9.742 1 98.31 112 TYR A C 1
ATOM 839 O O . TYR A 1 112 ? 3.906 -18.953 -9.297 1 98.31 112 TYR A O 1
ATOM 847 N N . ALA A 1 113 ? 1.726 -19.594 -9.047 1 98.12 113 ALA A N 1
ATOM 848 C CA . ALA A 1 113 ? 1.82 -19.734 -7.598 1 98.12 113 ALA A CA 1
ATOM 849 C C . ALA A 1 113 ? 2.018 -21.203 -7.203 1 98.12 113 ALA A C 1
ATOM 851 O O . ALA A 1 113 ? 1.47 -22.094 -7.84 1 98.12 113 ALA A O 1
ATOM 852 N N . SER A 1 114 ? 2.729 -21.391 -6.156 1 97.56 114 SER A N 1
ATOM 853 C CA . SER A 1 114 ? 3.031 -22.734 -5.641 1 97.56 114 SER A CA 1
ATOM 854 C C . SER A 1 114 ? 1.755 -23.5 -5.32 1 97.56 114 SER A C 1
ATOM 856 O O . SER A 1 114 ? 1.734 -24.734 -5.391 1 97.56 114 SER A O 1
ATOM 858 N N . ASN A 1 115 ? 0.716 -22.797 -4.965 1 96.88 115 ASN A N 1
ATOM 859 C CA . ASN A 1 115 ? -0.475 -23.453 -4.43 1 96.88 115 ASN A CA 1
ATOM 860 C C . ASN A 1 115 ? -1.637 -23.391 -5.418 1 96.88 115 ASN A C 1
ATOM 862 O O . ASN A 1 115 ? -2.799 -23.516 -5.02 1 96.88 115 ASN A O 1
ATOM 866 N N . CYS A 1 116 ? -1.41 -23.094 -6.648 1 97.44 116 CYS A N 1
ATOM 867 C CA . CYS A 1 116 ? -2.432 -23.109 -7.691 1 97.44 116 CYS A CA 1
ATOM 868 C C . CYS A 1 116 ? -1.952 -23.859 -8.922 1 97.44 116 CYS A C 1
ATOM 870 O O . CYS A 1 116 ? -0.883 -23.562 -9.461 1 97.44 116 CYS A O 1
ATOM 872 N N . ALA A 1 117 ? -2.773 -24.766 -9.43 1 97.06 117 ALA A N 1
ATOM 873 C CA . ALA A 1 117 ? -2.387 -25.625 -10.539 1 97.06 117 ALA A CA 1
ATOM 874 C C . ALA A 1 117 ? -2.469 -24.891 -11.867 1 97.06 117 ALA A C 1
ATOM 876 O O . ALA A 1 117 ? -1.948 -25.359 -12.883 1 97.06 117 ALA A O 1
ATOM 877 N N . GLU A 1 118 ? -3.074 -23.766 -11.883 1 96.62 118 GLU A N 1
ATOM 878 C CA . GLU A 1 118 ? -3.203 -22.969 -13.102 1 96.62 118 GLU A CA 1
ATOM 879 C C . GLU A 1 118 ? -2.623 -21.578 -12.922 1 96.62 118 GLU A C 1
ATOM 881 O O . GLU A 1 118 ? -2.578 -21.062 -11.797 1 96.62 118 GLU A O 1
ATOM 886 N N . PRO A 1 119 ? -2.125 -21.031 -14.055 1 97.44 119 PRO A N 1
ATOM 887 C CA . PRO A 1 119 ? -1.732 -19.625 -13.945 1 97.44 119 PRO A CA 1
ATOM 888 C C . PRO A 1 119 ? -2.895 -18.719 -13.547 1 97.44 119 PRO A C 1
ATOM 890 O O . PRO A 1 119 ? -4.039 -18.984 -13.93 1 97.44 119 PRO A O 1
ATOM 893 N N . ILE A 1 120 ? -2.629 -17.672 -12.805 1 98.12 120 ILE A N 1
ATOM 894 C CA . ILE A 1 120 ? -3.631 -16.703 -12.375 1 98.12 120 ILE A CA 1
ATOM 895 C C . ILE A 1 120 ? -3.398 -15.375 -13.086 1 98.12 120 ILE A C 1
ATOM 897 O O . ILE A 1 120 ? -2.32 -14.789 -12.977 1 98.12 120 ILE A O 1
ATOM 901 N N . VAL A 1 121 ? -4.379 -14.875 -13.773 1 98.38 121 VAL A N 1
ATOM 902 C CA . VAL A 1 121 ? -4.266 -13.594 -14.469 1 98.38 121 VAL A CA 1
ATOM 903 C C . VAL A 1 121 ? -4.781 -12.469 -13.57 1 98.38 121 VAL A C 1
ATOM 905 O O . VAL A 1 121 ? -5.902 -12.539 -13.062 1 98.38 121 VAL A O 1
ATOM 908 N N . HIS A 1 122 ? -3.949 -11.453 -13.375 1 98.56 122 HIS A N 1
ATOM 909 C CA . HIS A 1 122 ? -4.32 -10.258 -12.625 1 98.56 122 HIS A CA 1
ATOM 910 C C . HIS A 1 122 ? -4.391 -9.039 -13.531 1 98.56 122 HIS A C 1
ATOM 912 O O . HIS A 1 122 ? -3.467 -8.781 -14.312 1 98.56 122 HIS A O 1
ATOM 918 N N . LYS A 1 123 ? -5.445 -8.281 -13.414 1 98.31 123 LYS A N 1
ATOM 919 C CA . LYS A 1 123 ? -5.645 -7.074 -14.219 1 98.31 123 LYS A CA 1
ATOM 920 C C . LYS A 1 123 ? -5.695 -5.828 -13.336 1 98.31 123 LYS A C 1
ATOM 922 O O . LYS A 1 123 ? -5.91 -5.926 -12.125 1 98.31 123 LYS A O 1
ATOM 927 N N . ALA A 1 124 ? -5.523 -4.691 -14.062 1 98.31 124 ALA A N 1
ATOM 928 C CA . ALA A 1 124 ? -5.629 -3.432 -13.328 1 98.31 124 ALA A CA 1
ATOM 929 C C . ALA A 1 124 ? -6.887 -3.408 -12.461 1 98.31 124 ALA A C 1
ATOM 931 O O . ALA A 1 124 ? -7.973 -3.768 -12.922 1 98.31 124 ALA A O 1
ATOM 932 N N . GLY A 1 125 ? -6.684 -3.066 -11.203 1 97.56 125 GLY A N 1
ATOM 933 C CA . GLY A 1 125 ? -7.789 -3.027 -10.266 1 97.56 125 GLY A CA 1
ATOM 934 C C . GLY A 1 125 ? -7.816 -4.219 -9.32 1 97.56 125 GLY A C 1
ATOM 935 O O . GLY A 1 125 ? -8.461 -4.176 -8.273 1 97.56 125 GLY A O 1
ATOM 936 N N . ASP A 1 126 ? -7.141 -5.289 -9.688 1 98 126 ASP A N 1
ATOM 937 C CA . ASP A 1 126 ? -7.125 -6.477 -8.844 1 98 126 ASP A CA 1
ATOM 938 C C . ASP A 1 126 ? -6.195 -6.285 -7.648 1 98 126 ASP A C 1
ATOM 940 O O . ASP A 1 126 ? -5.207 -5.551 -7.734 1 98 126 ASP A O 1
ATOM 944 N N . ILE A 1 127 ? -6.504 -6.926 -6.508 1 98.5 127 ILE A N 1
ATOM 945 C CA . ILE A 1 127 ? -5.668 -7.012 -5.316 1 98.5 127 ILE A CA 1
ATOM 946 C C . ILE A 1 127 ? -5.363 -8.477 -5.004 1 98.5 127 ILE A C 1
ATOM 948 O O . ILE A 1 127 ? -6.262 -9.32 -5.016 1 98.5 127 ILE A O 1
ATOM 952 N N . ARG A 1 128 ? -4.086 -8.766 -4.82 1 98.06 128 ARG A N 1
ATOM 953 C CA . ARG A 1 128 ? -3.645 -10.125 -4.512 1 98.06 128 ARG A CA 1
ATOM 954 C C . ARG A 1 128 ? -3.023 -10.195 -3.121 1 98.06 128 ARG A C 1
ATOM 956 O O . ARG A 1 128 ? -1.908 -9.711 -2.908 1 98.06 128 ARG A O 1
ATOM 963 N N . PRO A 1 129 ? -3.699 -10.836 -2.137 1 98 129 PRO A N 1
ATOM 964 C CA . PRO A 1 129 ? -3.043 -11.125 -0.861 1 98 129 PRO A CA 1
ATOM 965 C C . PRO A 1 129 ? -2.018 -12.25 -0.971 1 98 129 PRO A C 1
ATOM 967 O O . PRO A 1 129 ? -2.324 -13.32 -1.508 1 98 129 PRO A O 1
ATOM 970 N N . GLU A 1 130 ? -0.841 -11.977 -0.545 1 97 130 GLU A N 1
ATOM 971 C CA . GLU A 1 130 ? 0.238 -12.953 -0.461 1 97 130 GLU A CA 1
ATOM 972 C C . GLU A 1 130 ? 0.537 -13.32 0.989 1 97 130 GLU A C 1
ATOM 974 O O . GLU A 1 130 ? 1.062 -12.508 1.748 1 97 130 GLU A O 1
ATOM 979 N N . VAL A 1 131 ? 0.199 -14.539 1.304 1 97 131 VAL A N 1
ATOM 980 C CA . VAL A 1 131 ? 0.26 -14.945 2.703 1 97 131 VAL A CA 1
ATOM 981 C C . VAL A 1 131 ? 1.127 -16.203 2.84 1 97 131 VAL A C 1
ATOM 983 O O . VAL A 1 131 ? 1.646 -16.719 1.846 1 97 131 VAL A O 1
ATOM 986 N N . PHE A 1 132 ? 1.289 -16.562 4.133 1 96 132 PHE A N 1
ATOM 987 C CA . PHE A 1 132 ? 2.031 -17.766 4.441 1 96 132 PHE A C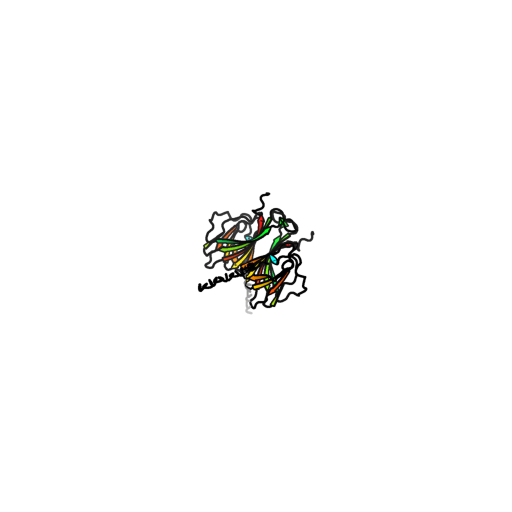A 1
ATOM 988 C C . PHE A 1 132 ? 1.597 -18.922 3.533 1 96 132 PHE A C 1
ATOM 990 O O . PHE A 1 132 ? 0.402 -19.109 3.289 1 96 132 PHE A O 1
ATOM 997 N N . GLY A 1 133 ? 2.578 -19.641 2.986 1 94.38 133 GLY A N 1
ATOM 998 C CA . GLY A 1 133 ? 2.299 -20.766 2.107 1 94.38 133 GLY A CA 1
ATOM 999 C C . GLY A 1 133 ? 2.324 -20.391 0.636 1 94.38 133 GLY A C 1
ATOM 1000 O O . GLY A 1 133 ? 2.246 -21.266 -0.232 1 94.38 133 GLY A O 1
ATOM 1001 N N . THR A 1 134 ? 2.451 -19.141 0.342 1 94.69 134 THR A N 1
ATOM 1002 C CA . THR A 1 134 ? 2.482 -18.688 -1.045 1 94.69 134 THR A CA 1
ATOM 1003 C C . THR A 1 134 ? 3.918 -18.469 -1.513 1 94.69 134 THR A C 1
ATOM 1005 O O . THR A 1 134 ? 4.66 -17.703 -0.913 1 94.69 134 THR A O 1
ATOM 1008 N N . SER A 1 135 ? 4.344 -19.156 -2.451 1 97.44 135 SER A N 1
ATOM 1009 C CA . SER A 1 135 ? 5.512 -18.891 -3.281 1 97.44 135 SER A CA 1
ATOM 1010 C C . SER A 1 135 ? 5.125 -18.766 -4.754 1 97.44 135 SER A C 1
ATOM 1012 O O . SER A 1 135 ? 4.234 -19.469 -5.227 1 97.44 135 SER A O 1
ATOM 1014 N N . HIS A 1 136 ? 5.734 -17.812 -5.395 1 98.12 136 HIS A N 1
ATOM 1015 C CA . HIS A 1 136 ? 5.285 -17.609 -6.766 1 98.12 136 HIS A CA 1
ATOM 1016 C C . HIS A 1 136 ? 6.312 -16.828 -7.574 1 98.12 136 HIS A C 1
ATOM 1018 O O . HIS A 1 136 ? 7.281 -16.312 -7.016 1 98.12 136 HIS A O 1
ATOM 1024 N N . TRP A 1 137 ? 6.18 -16.828 -8.836 1 98.25 137 TRP A N 1
ATOM 1025 C CA . TRP A 1 137 ? 6.793 -15.906 -9.789 1 98.25 137 TRP A CA 1
ATOM 1026 C C . TRP A 1 137 ? 5.75 -15.312 -10.734 1 98.25 137 TRP A C 1
ATOM 1028 O O . TRP A 1 137 ? 4.621 -15.805 -10.805 1 98.25 137 TRP A O 1
ATOM 1038 N N . TRP A 1 138 ? 6.066 -14.164 -11.367 1 98.69 138 TRP A N 1
ATOM 1039 C CA . TRP A 1 138 ? 5.133 -13.445 -12.227 1 98.69 138 TRP A CA 1
ATOM 1040 C C . TRP A 1 138 ? 5.777 -13.102 -13.57 1 98.69 138 TRP A C 1
ATOM 1042 O O . TRP A 1 138 ? 6.98 -12.844 -13.633 1 98.69 138 TRP A O 1
ATOM 1052 N N . LYS A 1 139 ? 4.969 -13.07 -14.539 1 98.75 139 LYS A N 1
ATOM 1053 C CA . LYS A 1 139 ? 5.457 -12.664 -15.852 1 98.75 139 LYS A CA 1
ATOM 1054 C C . LYS A 1 139 ? 4.465 -11.742 -16.547 1 98.75 139 LYS A C 1
ATOM 1056 O O . LYS A 1 139 ? 3.258 -11.984 -16.516 1 98.75 139 LYS A O 1
ATOM 1061 N N . ASN A 1 140 ? 4.965 -10.672 -17.109 1 98.88 140 ASN A N 1
ATOM 1062 C CA . ASN A 1 140 ? 4.184 -9.82 -18.016 1 98.88 140 ASN A CA 1
ATOM 1063 C C . ASN A 1 140 ? 4.168 -10.375 -19.438 1 98.88 140 ASN A C 1
ATOM 1065 O O . ASN A 1 140 ? 5.129 -10.203 -20.188 1 98.88 140 ASN A O 1
ATOM 1069 N N . LEU A 1 141 ? 3.068 -10.938 -19.812 1 98.62 141 LEU A N 1
ATOM 1070 C CA . LEU A 1 141 ? 2.947 -11.539 -21.141 1 98.62 141 LEU A CA 1
ATOM 1071 C C . LEU A 1 141 ? 2.373 -10.547 -22.141 1 98.62 141 LEU A C 1
ATOM 1073 O O . LEU A 1 141 ? 2.199 -10.875 -23.312 1 98.62 141 LEU A O 1
ATOM 1077 N N . GLY A 1 142 ? 1.966 -9.422 -21.625 1 98.5 142 GLY A N 1
ATOM 1078 C CA . GLY A 1 142 ? 1.317 -8.438 -22.484 1 98.5 142 GLY A CA 1
ATOM 1079 C C . GLY A 1 142 ? 2.291 -7.477 -23.125 1 98.5 142 GLY A C 1
ATOM 1080 O O . GLY A 1 142 ? 3.508 -7.664 -23.047 1 98.5 142 GLY A O 1
ATOM 1081 N N . LYS A 1 143 ? 1.696 -6.449 -23.766 1 98.56 143 LYS A N 1
ATOM 1082 C CA . LYS A 1 143 ? 2.494 -5.469 -24.484 1 98.56 143 LYS A CA 1
ATOM 1083 C C . LYS A 1 143 ? 2.602 -4.16 -23.719 1 98.56 143 LYS A C 1
ATOM 1085 O O . LYS A 1 143 ? 3.367 -3.27 -24.094 1 98.56 143 LYS A O 1
ATOM 1090 N N . GLU A 1 144 ? 1.855 -4.055 -22.688 1 98.75 144 GLU A N 1
ATOM 1091 C CA . GLU A 1 144 ? 1.869 -2.838 -21.875 1 98.75 144 GLU A CA 1
ATOM 1092 C C . GLU A 1 144 ? 2.67 -3.033 -20.594 1 98.75 144 GLU A C 1
ATOM 1094 O O . GLU A 1 144 ? 2.729 -4.141 -20.062 1 98.75 144 GLU A O 1
ATOM 1099 N N . THR A 1 145 ? 3.295 -1.938 -20.141 1 98.94 145 THR A N 1
ATOM 1100 C CA . THR A 1 145 ? 3.967 -1.956 -18.844 1 98.94 145 THR A CA 1
ATOM 1101 C C . THR A 1 145 ? 2.971 -2.227 -17.719 1 98.94 145 THR A C 1
ATOM 1103 O O . THR A 1 145 ? 1.867 -1.677 -17.719 1 98.94 145 THR A O 1
ATOM 1106 N N . VAL A 1 146 ? 3.389 -3.033 -16.812 1 98.94 146 VAL A N 1
ATOM 1107 C CA . VAL A 1 146 ? 2.611 -3.311 -15.609 1 98.94 146 VAL A CA 1
ATOM 1108 C C . VAL A 1 146 ? 3.154 -2.488 -14.445 1 98.94 146 VAL A C 1
ATOM 1110 O O . VAL A 1 146 ? 4.367 -2.377 -14.266 1 98.94 146 VAL A O 1
ATOM 1113 N N . ILE A 1 147 ? 2.26 -1.864 -13.672 1 98.94 147 ILE A N 1
ATOM 1114 C CA . ILE A 1 147 ? 2.619 -1.178 -12.438 1 98.94 147 ILE A CA 1
ATOM 1115 C C . ILE A 1 147 ? 1.909 -1.835 -11.258 1 98.94 147 ILE A C 1
ATOM 1117 O O . ILE A 1 147 ? 0.683 -1.962 -11.25 1 98.94 147 ILE A O 1
ATOM 1121 N N . LEU A 1 148 ? 2.686 -2.25 -10.336 1 98.88 148 LEU A N 1
ATOM 1122 C CA . LEU A 1 148 ? 2.18 -2.811 -9.086 1 98.88 148 LEU A CA 1
ATOM 1123 C C . LEU A 1 148 ? 2.531 -1.914 -7.906 1 98.88 148 LEU A C 1
ATOM 1125 O O . LEU A 1 148 ? 3.643 -1.385 -7.832 1 98.88 148 LEU A O 1
ATOM 1129 N N . TYR A 1 149 ? 1.601 -1.713 -7 1 98.94 149 TYR A N 1
ATOM 1130 C CA . TYR A 1 149 ? 1.879 -1.191 -5.668 1 98.94 149 TYR A CA 1
ATOM 1131 C C . TYR A 1 149 ? 1.745 -2.285 -4.617 1 98.94 149 TYR A C 1
ATOM 1133 O O . TYR A 1 149 ? 0.824 -3.102 -4.676 1 98.94 149 TYR A O 1
ATOM 1141 N N . VAL A 1 150 ? 2.67 -2.264 -3.697 1 98.88 150 VAL A N 1
ATOM 1142 C CA . VAL A 1 150 ? 2.723 -3.348 -2.723 1 98.88 150 VAL A CA 1
ATOM 1143 C C . VAL A 1 150 ? 2.855 -2.77 -1.314 1 98.88 150 VAL A C 1
ATOM 1145 O O . VAL A 1 150 ? 3.732 -1.941 -1.059 1 98.88 150 VAL A O 1
ATOM 1148 N N . GLY A 1 151 ? 1.975 -3.117 -0.427 1 98.81 151 GLY A N 1
ATOM 1149 C CA . GLY A 1 151 ? 2.16 -2.963 1.007 1 98.81 151 GLY A CA 1
ATOM 1150 C C . GLY A 1 151 ? 2.475 -4.27 1.711 1 98.81 151 GLY A C 1
ATOM 1151 O O . GLY A 1 151 ? 1.757 -5.258 1.543 1 98.81 151 GLY A O 1
ATOM 1152 N N . ASP A 1 152 ? 3.633 -4.301 2.451 1 98.75 152 ASP A N 1
ATOM 1153 C CA . ASP A 1 152 ? 3.973 -5.559 3.113 1 98.75 152 ASP A CA 1
ATOM 1154 C C . ASP A 1 152 ? 4.527 -5.309 4.516 1 98.75 152 ASP A C 1
ATOM 1156 O O . ASP A 1 152 ? 4.848 -4.172 4.867 1 98.75 152 ASP A O 1
ATOM 1160 N N . VAL A 1 153 ? 4.41 -6.254 5.32 1 98.5 153 VAL A N 1
ATOM 1161 C CA . VAL A 1 153 ? 5.074 -6.316 6.617 1 98.5 153 VAL A CA 1
ATOM 1162 C C . VAL A 1 153 ? 6.199 -7.352 6.574 1 98.5 153 VAL A C 1
ATOM 1164 O O . VAL A 1 153 ? 5.945 -8.547 6.391 1 98.5 153 VAL A O 1
ATOM 1167 N N . ARG A 1 154 ? 7.41 -6.859 6.719 1 96.69 154 ARG A N 1
ATOM 1168 C CA . ARG A 1 154 ? 8.555 -7.758 6.598 1 96.69 154 ARG A CA 1
ATOM 1169 C C . ARG A 1 154 ? 9.531 -7.551 7.75 1 96.69 154 ARG A C 1
ATOM 1171 O O . ARG A 1 154 ? 9.367 -6.637 8.555 1 96.69 154 ARG A O 1
ATOM 1178 N N . ARG A 1 155 ? 10.453 -8.523 7.766 1 94.62 155 ARG A N 1
ATOM 1179 C CA . ARG A 1 155 ? 11.539 -8.297 8.711 1 94.62 155 ARG A CA 1
ATOM 1180 C C . ARG A 1 155 ? 12.312 -7.031 8.367 1 94.62 155 ARG A C 1
ATOM 1182 O O . ARG A 1 155 ? 12.562 -6.754 7.191 1 94.62 155 ARG A O 1
ATOM 1189 N N . ASP A 1 156 ? 12.578 -6.316 9.406 1 84.5 156 ASP A N 1
ATOM 1190 C CA . ASP A 1 156 ? 13.344 -5.086 9.234 1 84.5 156 ASP A CA 1
ATOM 1191 C C . ASP A 1 156 ? 14.812 -5.391 8.938 1 84.5 156 ASP A C 1
ATOM 1193 O O . ASP A 1 156 ? 15.508 -5.98 9.766 1 84.5 156 ASP A O 1
ATOM 1197 N N . PRO A 1 157 ? 15.203 -5.078 7.797 1 77.81 157 PRO A N 1
ATOM 1198 C CA . PRO A 1 157 ? 16.594 -5.406 7.48 1 77.81 157 PRO A CA 1
ATOM 1199 C C . PRO A 1 157 ? 17.594 -4.684 8.391 1 77.81 157 PRO A C 1
ATOM 1201 O O . PRO A 1 157 ? 18.766 -5.07 8.453 1 77.81 157 PRO A O 1
ATOM 1204 N N . ARG A 1 158 ? 17.125 -3.561 8.969 1 71.94 158 ARG A N 1
ATOM 1205 C CA . ARG A 1 158 ? 18 -2.826 9.867 1 71.94 158 ARG A CA 1
ATOM 1206 C C . ARG A 1 158 ? 18.062 -3.49 11.242 1 71.94 158 ARG A C 1
ATOM 1208 O O . ARG A 1 158 ? 18.891 -3.127 12.078 1 71.94 158 ARG A O 1
ATOM 1215 N N . ASP A 1 159 ? 17.109 -4.34 11.43 1 55 159 ASP A N 1
ATOM 1216 C CA . ASP A 1 159 ? 17.109 -5.031 12.719 1 55 159 ASP A CA 1
ATOM 1217 C C . ASP A 1 159 ? 18.141 -6.148 12.742 1 55 159 ASP A C 1
ATOM 1219 O O . ASP A 1 159 ? 18.016 -7.141 12.023 1 55 159 ASP A O 1
ATOM 1223 N N . HIS A 1 160 ? 19.172 -5.863 13.289 1 52.66 160 HIS A N 1
ATOM 1224 C CA . HIS A 1 160 ? 20.234 -6.859 13.453 1 52.66 160 HIS A CA 1
ATOM 1225 C C . HIS A 1 160 ? 20.047 -7.645 14.742 1 52.66 160 HIS A C 1
ATOM 1227 O O . HIS A 1 160 ? 20.891 -8.461 15.109 1 52.66 160 HIS A O 1
ATOM 1233 N N . ASN A 1 161 ? 19.125 -7.242 15.289 1 41.81 161 ASN A N 1
ATOM 1234 C CA . ASN A 1 161 ? 19 -7.949 16.562 1 41.81 161 ASN A CA 1
ATOM 1235 C C . ASN A 1 161 ? 18.438 -9.359 16.359 1 41.81 161 ASN A C 1
ATOM 1237 O O . ASN A 1 161 ? 18.219 -10.086 17.328 1 41.81 161 ASN A O 1
ATOM 1241 N N . MET A 1 162 ? 17.969 -9.625 15.125 1 35.16 162 MET A N 1
ATOM 1242 C CA . MET A 1 162 ? 17.531 -11.016 15.109 1 35.16 162 MET A CA 1
ATOM 1243 C C . M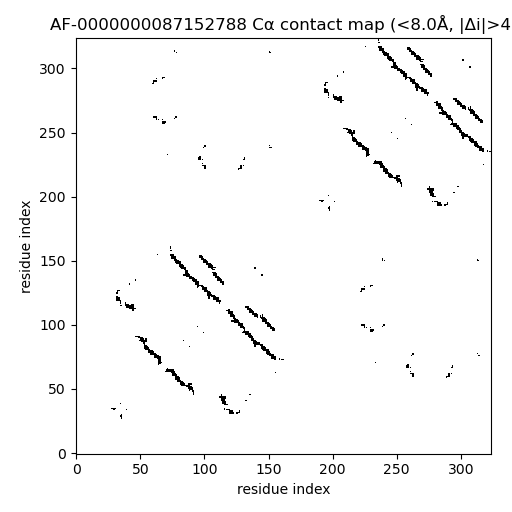ET A 1 162 ? 18.672 -11.953 14.742 1 35.16 162 MET A C 1
ATOM 1245 O O . MET A 1 162 ? 19.547 -11.586 13.953 1 35.16 162 MET A O 1
ATOM 1249 N N . MET B 1 1 ? 66.438 84.312 -4.98 1 32.12 1 MET B N 1
ATOM 1250 C CA . MET B 1 1 ? 65.125 84.25 -4.352 1 32.12 1 MET B CA 1
ATOM 1251 C C . MET B 1 1 ? 64.312 83.062 -4.859 1 32.12 1 MET B C 1
ATOM 1253 O O . MET B 1 1 ? 63.75 83.062 -5.949 1 32.12 1 MET B O 1
ATOM 1257 N N . MET B 1 2 ? 64.875 81.75 -4.598 1 35.06 2 MET B N 1
ATOM 1258 C CA . MET B 1 2 ? 64.5 80.438 -5.102 1 35.06 2 MET B CA 1
ATOM 1259 C C . MET B 1 2 ? 63.156 80 -4.594 1 35.06 2 MET B C 1
ATOM 1261 O O . MET B 1 2 ? 62.875 80.125 -3.395 1 35.06 2 MET B O 1
ATOM 1265 N N . LYS B 1 3 ? 62.094 80.125 -5.438 1 36.53 3 LYS B N 1
ATOM 1266 C CA . LYS B 1 3 ? 60.688 79.812 -5.258 1 36.53 3 LYS B CA 1
ATOM 1267 C C . LYS B 1 3 ? 60.438 78.375 -4.902 1 36.53 3 LYS B C 1
ATOM 1269 O O . LYS B 1 3 ? 60.844 77.5 -5.629 1 36.53 3 LYS B O 1
ATOM 1274 N N . SER B 1 4 ? 60.344 78 -3.574 1 39.78 4 SER B N 1
ATOM 1275 C CA . SER B 1 4 ? 60.062 76.688 -2.994 1 39.78 4 SER B CA 1
ATOM 1276 C C . SER B 1 4 ? 58.656 76.188 -3.354 1 39.78 4 SER B C 1
ATOM 1278 O O . SER B 1 4 ? 57.688 76.875 -3.184 1 39.78 4 SER B O 1
ATOM 1280 N N . THR B 1 5 ? 58.531 75.375 -4.441 1 41.62 5 THR B N 1
ATOM 1281 C CA . THR B 1 5 ? 57.312 74.812 -4.953 1 41.62 5 THR B CA 1
ATOM 1282 C C . THR B 1 5 ? 56.656 73.875 -3.908 1 41.62 5 THR B C 1
ATOM 1284 O O . THR B 1 5 ? 57.344 73.062 -3.311 1 41.62 5 THR B O 1
ATOM 1287 N N . PRO B 1 6 ? 55.531 74.25 -3.291 1 41.66 6 PRO B N 1
ATOM 1288 C CA . PRO B 1 6 ? 54.844 73.5 -2.256 1 41.66 6 PRO B CA 1
ATOM 1289 C C . PRO B 1 6 ? 54.344 72.125 -2.766 1 41.66 6 PRO B C 1
ATOM 1291 O O . PRO B 1 6 ? 53.938 72 -3.916 1 41.66 6 PRO B O 1
ATOM 1294 N N . SER B 1 7 ? 55 71 -2.438 1 40.22 7 SER B N 1
ATOM 1295 C CA . SER B 1 7 ? 54.625 69.625 -2.734 1 40.22 7 SER B CA 1
ATOM 1296 C C . SER B 1 7 ? 53.25 69.25 -2.188 1 40.22 7 SER B C 1
ATOM 1298 O O . SER B 1 7 ? 53 69.438 -0.995 1 40.22 7 SER B O 1
ATOM 1300 N N . HIS B 1 8 ? 52.219 69.438 -2.996 1 39.34 8 HIS B N 1
ATOM 1301 C CA . HIS B 1 8 ? 50.844 69.062 -2.68 1 39.34 8 HIS B CA 1
ATOM 1302 C C . HIS B 1 8 ? 50.719 67.625 -2.377 1 39.34 8 HIS B C 1
ATOM 1304 O O . HIS B 1 8 ? 51.188 66.75 -3.166 1 39.34 8 HIS B O 1
ATOM 1310 N N . MET B 1 9 ? 50.812 67.188 -1.1 1 32.72 9 MET B N 1
ATOM 1311 C CA . MET B 1 9 ? 50.562 65.875 -0.611 1 32.72 9 MET B CA 1
ATOM 1312 C C . MET B 1 9 ? 49.156 65.375 -0.959 1 32.72 9 MET B C 1
ATOM 1314 O O . MET B 1 9 ? 48.188 66.062 -0.653 1 32.72 9 MET B O 1
ATOM 1318 N N . LEU B 1 10 ? 49 64.625 -2.064 1 37.66 10 LEU B N 1
ATOM 1319 C CA . LEU B 1 10 ? 47.75 63.969 -2.498 1 37.66 10 LEU B CA 1
ATOM 1320 C C . LEU B 1 10 ? 47.25 63.031 -1.433 1 37.66 10 LEU B C 1
ATOM 1322 O O . LEU B 1 10 ? 47.938 62.094 -1.04 1 37.66 10 LEU B O 1
ATOM 1326 N N . ARG B 1 11 ? 46.344 63.5 -0.54 1 38.72 11 ARG B N 1
ATOM 1327 C CA . ARG B 1 11 ? 45.625 62.625 0.406 1 38.72 11 ARG B CA 1
ATOM 1328 C C . ARG B 1 11 ? 44.812 61.562 -0.322 1 38.72 11 ARG B C 1
ATOM 1330 O O . ARG B 1 11 ? 43.906 61.906 -1.094 1 38.72 11 ARG B O 1
ATOM 1337 N N . ASN B 1 12 ? 45.375 60.375 -0.668 1 40.69 12 ASN B N 1
ATOM 1338 C CA . ASN B 1 12 ? 44.656 59.219 -1.182 1 40.69 12 ASN B CA 1
ATOM 1339 C C . ASN B 1 12 ? 43.5 58.812 -0.249 1 40.69 12 ASN B C 1
ATOM 1341 O O . ASN B 1 12 ? 43.75 58.5 0.915 1 40.69 12 ASN B O 1
ATOM 1345 N N . GLY B 1 13 ? 42.312 59.469 -0.345 1 38.31 13 GLY B N 1
ATOM 1346 C CA . GLY B 1 13 ? 41.125 59.031 0.36 1 38.31 13 GLY B CA 1
ATOM 1347 C C . GLY B 1 13 ? 40.781 57.562 0.109 1 38.31 13 GLY B C 1
ATOM 1348 O O . GLY B 1 13 ? 40.562 57.156 -1.038 1 38.31 13 GLY B O 1
ATOM 1349 N N . LEU B 1 14 ? 41.25 56.625 0.931 1 44 14 LEU B N 1
ATOM 1350 C CA . LEU B 1 14 ? 40.875 55.219 0.924 1 44 14 LEU B CA 1
ATOM 1351 C C . LEU B 1 14 ? 39.375 55.094 1.124 1 44 14 LEU B C 1
ATOM 1353 O O . LEU B 1 14 ? 38.844 55.5 2.15 1 44 14 LEU B O 1
ATOM 1357 N N . THR B 1 15 ? 38.562 55.062 0.031 1 44.66 15 THR B N 1
ATOM 1358 C CA . THR B 1 15 ? 37.156 54.719 0.109 1 44.66 15 THR B CA 1
ATOM 1359 C C . THR B 1 15 ? 37 53.281 0.631 1 44.66 15 THR B C 1
ATOM 1361 O O . THR B 1 15 ? 37.594 52.344 0.113 1 44.66 15 THR B O 1
ATOM 1364 N N . LEU B 1 16 ? 36.688 53.094 1.889 1 40.81 16 LEU B N 1
ATOM 1365 C CA . LEU B 1 16 ? 36.312 51.781 2.459 1 40.81 16 LEU B CA 1
ATOM 1366 C C . LEU B 1 16 ? 35.094 51.25 1.773 1 40.81 16 LEU B C 1
ATOM 1368 O O . LEU B 1 16 ? 34.031 51.875 1.803 1 40.81 16 LEU B O 1
ATOM 1372 N N . ALA B 1 17 ? 35.219 50.344 0.811 1 46.06 17 ALA B N 1
ATOM 1373 C CA . ALA B 1 17 ? 34.125 49.562 0.259 1 46.06 17 ALA B CA 1
ATOM 1374 C C . ALA B 1 17 ? 33.438 48.719 1.346 1 46.06 17 ALA B C 1
ATOM 1376 O O . ALA B 1 17 ? 34.062 47.875 1.99 1 46.06 17 ALA B O 1
ATOM 1377 N N . ALA B 1 18 ? 32.375 49.25 1.917 1 43.59 18 ALA B N 1
ATOM 1378 C CA . ALA B 1 18 ? 31.547 48.438 2.795 1 43.59 18 ALA B CA 1
ATOM 1379 C C . ALA B 1 18 ? 31.016 47.219 2.059 1 43.59 18 ALA B C 1
ATOM 1381 O O . ALA B 1 18 ? 30.312 47.344 1.048 1 43.59 18 ALA B O 1
ATOM 1382 N N . ILE B 1 19 ? 31.625 46.031 2.189 1 45 19 ILE B N 1
ATOM 1383 C CA . ILE B 1 19 ? 31.078 44.781 1.742 1 45 19 ILE B CA 1
ATOM 1384 C C . ILE B 1 19 ? 29.797 44.469 2.502 1 45 19 ILE B C 1
ATOM 1386 O O . ILE B 1 19 ? 29.812 44.312 3.723 1 45 19 ILE B O 1
ATOM 1390 N N . ILE B 1 20 ? 28.641 44.812 1.949 1 46.34 20 ILE B N 1
ATOM 1391 C CA . ILE B 1 20 ? 27.359 44.344 2.461 1 46.34 20 ILE B CA 1
ATOM 1392 C C . ILE B 1 20 ? 27.297 42.812 2.365 1 46.34 20 ILE B C 1
ATOM 1394 O O . ILE B 1 20 ? 27.281 42.25 1.267 1 46.34 20 ILE B O 1
ATOM 1398 N N . ALA B 1 21 ? 27.656 42.031 3.336 1 45.66 21 ALA B N 1
ATOM 1399 C CA . ALA B 1 21 ? 27.344 40.625 3.459 1 45.66 21 ALA B CA 1
ATOM 1400 C C . ALA B 1 21 ? 25.844 40.375 3.5 1 45.66 21 ALA B C 1
ATOM 1402 O O . ALA B 1 21 ? 25.188 40.625 4.527 1 45.66 21 ALA B O 1
ATOM 1403 N N . GLY B 1 22 ? 25.141 40.438 2.4 1 43.72 22 GLY B N 1
ATOM 1404 C CA . GLY B 1 22 ? 23.781 39.938 2.395 1 43.72 22 GLY B CA 1
ATOM 1405 C C . GLY B 1 22 ? 23.641 38.5 2.889 1 43.72 22 GLY B C 1
ATOM 1406 O O . GLY B 1 22 ? 24.266 37.594 2.342 1 43.72 22 GLY B O 1
ATOM 1407 N N . SER B 1 23 ? 23.297 38.281 4.078 1 42.91 23 SER B N 1
ATOM 1408 C CA . SER B 1 23 ? 22.906 36.938 4.52 1 42.91 23 SER B CA 1
ATOM 1409 C C . SER B 1 23 ? 21.859 36.344 3.602 1 42.91 23 SER B C 1
ATOM 1411 O O . SER B 1 23 ? 20.734 36.844 3.51 1 42.91 23 SER B O 1
ATOM 1413 N N . ILE B 1 24 ? 22.25 35.625 2.605 1 46.31 24 ILE B N 1
ATOM 1414 C CA . ILE B 1 24 ? 21.281 34.75 1.922 1 46.31 24 ILE B CA 1
ATOM 1415 C C . ILE B 1 24 ? 20.578 33.844 2.934 1 46.31 24 ILE B C 1
ATOM 1417 O O . ILE B 1 24 ? 21.188 32.906 3.461 1 46.31 24 ILE B O 1
ATOM 1421 N N . ALA B 1 25 ? 19.547 34.344 3.555 1 45.97 25 ALA B N 1
ATOM 1422 C CA . ALA B 1 25 ? 18.688 33.375 4.23 1 45.97 25 ALA B CA 1
ATOM 1423 C C . ALA B 1 25 ? 18.422 32.156 3.346 1 45.97 25 ALA B C 1
ATOM 1425 O O . ALA B 1 25 ? 17.828 32.281 2.273 1 45.97 25 ALA B O 1
ATOM 1426 N N . ALA B 1 26 ? 19.203 31.156 3.473 1 41.56 26 ALA B N 1
ATOM 1427 C CA . ALA B 1 26 ? 18.828 29.891 2.852 1 41.56 26 ALA B CA 1
ATOM 1428 C C . ALA B 1 26 ? 17.375 29.531 3.164 1 41.56 26 ALA B C 1
ATOM 1430 O O . ALA B 1 26 ? 17.062 29.125 4.281 1 41.56 26 ALA B O 1
ATOM 1431 N N . ALA B 1 27 ? 16.422 30.156 2.506 1 43.44 27 ALA B N 1
ATOM 1432 C CA . ALA B 1 27 ? 15.102 29.547 2.576 1 43.44 27 ALA B CA 1
ATOM 1433 C C . ALA B 1 27 ? 15.195 28.016 2.461 1 43.44 27 ALA B C 1
ATOM 1435 O O . ALA B 1 27 ? 15.703 27.5 1.462 1 43.44 27 ALA B O 1
ATOM 1436 N N . SER B 1 28 ? 15.32 27.328 3.51 1 46.25 28 SER B N 1
ATOM 1437 C CA . SER B 1 28 ? 15.164 25.875 3.426 1 46.25 28 SER B CA 1
ATOM 1438 C C . SER B 1 28 ? 14.07 25.484 2.436 1 46.25 28 SER B C 1
ATOM 1440 O O . SER B 1 28 ? 12.906 25.844 2.617 1 46.25 28 SER B O 1
ATOM 1442 N N . ALA B 1 29 ? 14.367 25.375 1.215 1 45.16 29 ALA B N 1
ATOM 1443 C CA . ALA B 1 29 ? 13.391 24.859 0.254 1 45.16 29 ALA B CA 1
ATOM 1444 C C . ALA B 1 29 ? 12.617 23.688 0.837 1 45.16 29 ALA B C 1
ATOM 1446 O O . ALA B 1 29 ? 13.203 22.672 1.233 1 45.16 29 ALA B O 1
ATOM 1447 N N . ALA B 1 30 ? 11.398 24 1.481 1 51.28 30 ALA B N 1
ATOM 1448 C CA . ALA B 1 30 ? 10.492 22.938 1.9 1 51.28 30 ALA B CA 1
ATOM 1449 C C . ALA B 1 30 ? 10.469 21.812 0.881 1 51.28 30 ALA B C 1
ATOM 1451 O O . ALA B 1 30 ? 10.312 22.047 -0.318 1 51.28 30 ALA B O 1
ATOM 1452 N N . ILE B 1 31 ? 11.227 20.75 1.119 1 59.22 31 ILE B N 1
ATOM 1453 C CA . ILE B 1 31 ? 11.109 19.562 0.289 1 59.22 31 ILE B CA 1
ATOM 1454 C C . ILE B 1 31 ? 9.633 19.203 0.102 1 59.22 31 ILE B C 1
ATOM 1456 O O . ILE B 1 31 ? 8.867 19.203 1.063 1 59.22 31 ILE B O 1
ATOM 1460 N N . ALA B 1 32 ? 9.172 19.141 -1.053 1 73.88 32 ALA B N 1
ATOM 1461 C CA . ALA B 1 32 ? 7.793 18.812 -1.394 1 73.88 32 ALA B CA 1
ATOM 1462 C C . ALA B 1 32 ? 7.312 17.578 -0.623 1 73.88 32 ALA B C 1
ATOM 1464 O O . ALA B 1 32 ? 8.047 16.609 -0.472 1 73.88 32 ALA B O 1
ATOM 1465 N N . GLY B 1 33 ? 6.133 17.688 0.086 1 91 33 GLY B N 1
ATOM 1466 C CA . GLY B 1 33 ? 5.484 16.578 0.745 1 91 33 GLY B CA 1
ATOM 1467 C C . GLY B 1 33 ? 5.906 16.406 2.191 1 91 33 GLY B C 1
ATOM 1468 O O . GLY B 1 33 ? 5.527 15.43 2.846 1 91 33 GLY B O 1
ATOM 1469 N N . GLU B 1 34 ? 6.805 17.344 2.676 1 93.75 34 GLU B N 1
ATOM 1470 C CA . GLU B 1 34 ? 7.258 17.234 4.059 1 93.75 34 GLU B CA 1
ATOM 1471 C C . GLU B 1 34 ? 7.105 18.562 4.789 1 93.75 34 GLU B C 1
ATOM 1473 O O . GLU B 1 34 ? 7.137 19.625 4.168 1 93.75 34 GLU B O 1
ATOM 1478 N N . CYS B 1 35 ? 6.977 18.438 6.07 1 96.06 35 CYS B N 1
ATOM 1479 C CA . CYS B 1 35 ? 7.012 19.641 6.898 1 96.06 35 CYS B CA 1
ATOM 1480 C C . CYS B 1 35 ? 8.414 20.219 6.957 1 96.06 35 CYS B C 1
ATOM 1482 O O . CYS B 1 35 ? 9.375 19.516 7.266 1 96.06 35 CYS B O 1
ATOM 1484 N N . PRO B 1 36 ? 8.562 21.547 6.688 1 94.25 36 PRO B N 1
ATOM 1485 C CA . PRO B 1 36 ? 9.891 22.125 6.883 1 94.25 36 PRO B CA 1
ATOM 1486 C C . PRO B 1 36 ? 10.414 21.938 8.305 1 94.25 36 PRO B C 1
ATOM 1488 O O . PRO B 1 36 ? 9.648 22.031 9.266 1 94.25 36 PRO B O 1
ATOM 1491 N N . ALA B 1 37 ? 11.688 21.766 8.422 1 92.75 37 ALA B N 1
ATOM 1492 C CA . ALA B 1 37 ? 12.305 21.391 9.688 1 92.75 37 ALA B CA 1
ATOM 1493 C C . ALA B 1 37 ? 12.023 22.438 10.766 1 92.75 37 ALA B C 1
ATOM 1495 O O . ALA B 1 37 ? 11.781 22.094 11.93 1 92.75 37 ALA B O 1
ATOM 1496 N N . ASP B 1 38 ? 12.039 23.656 10.438 1 94.38 38 ASP B N 1
ATOM 1497 C CA . ASP B 1 38 ? 11.859 24.734 11.398 1 94.38 38 ASP B CA 1
ATOM 1498 C C . ASP B 1 38 ? 10.383 24.906 11.766 1 94.38 38 ASP B C 1
ATOM 1500 O O . ASP B 1 38 ? 10.047 25.719 12.625 1 94.38 38 ASP B O 1
ATOM 1504 N N . LYS B 1 39 ? 9.539 24.125 11.148 1 96.12 39 LYS B N 1
ATOM 1505 C CA . LYS B 1 39 ? 8.109 24.219 11.398 1 96.12 39 LYS B CA 1
ATOM 1506 C C . LYS B 1 39 ? 7.582 22.984 12.117 1 96.12 39 LYS B C 1
ATOM 1508 O O . LYS B 1 39 ? 6.391 22.891 12.422 1 96.12 39 LYS B O 1
ATOM 1513 N N . LEU B 1 40 ? 8.461 22.078 12.336 1 95 40 LEU B N 1
ATOM 1514 C CA . LEU B 1 40 ? 8.102 20.859 13.055 1 95 40 LEU B CA 1
ATOM 1515 C C . LEU B 1 40 ? 7.992 21.141 14.555 1 95 40 LEU B C 1
ATOM 1517 O O . LEU B 1 40 ? 8.977 21.5 15.195 1 95 40 LEU B O 1
ATOM 1521 N N . LYS B 1 41 ? 6.824 21.047 15.117 1 94.38 41 LYS B N 1
ATOM 1522 C CA . LYS B 1 41 ? 6.547 21.234 16.547 1 94.38 41 LYS B CA 1
ATOM 1523 C C . LYS B 1 41 ? 5.344 20.406 16.984 1 94.38 41 LYS B C 1
ATOM 1525 O O . LYS B 1 41 ? 4.266 20.5 16.391 1 94.38 41 LYS B O 1
ATOM 1530 N N . PRO B 1 42 ? 5.527 19.562 17.984 1 93.94 42 PRO B N 1
ATOM 1531 C CA . PRO B 1 42 ? 4.402 18.734 18.422 1 93.94 42 PRO B CA 1
ATOM 1532 C C . PRO B 1 42 ? 3.186 19.562 18.828 1 93.94 42 PRO B C 1
ATOM 1534 O O . PRO B 1 42 ? 3.33 20.609 19.469 1 93.94 42 PRO B O 1
ATOM 1537 N N . SER B 1 43 ? 2.045 19.156 18.391 1 94.38 43 SER B N 1
ATOM 1538 C CA . SER B 1 43 ? 0.744 19.688 18.797 1 94.38 43 SER B CA 1
ATOM 1539 C C . SER B 1 43 ? 0.626 21.172 18.453 1 94.38 43 SER B C 1
ATOM 1541 O O . SER B 1 43 ? -0.007 21.938 19.203 1 94.38 43 SER B O 1
ATOM 1543 N N . VAL B 1 44 ? 1.302 21.609 17.438 1 95.81 44 VAL B N 1
ATOM 1544 C CA . VAL B 1 44 ? 1.297 23.031 17.062 1 95.81 44 VAL B CA 1
ATOM 1545 C C . VAL B 1 44 ? -0.035 23.375 16.406 1 95.81 44 VAL B C 1
ATOM 1547 O O . VAL B 1 44 ? -0.479 24.531 16.469 1 95.81 44 VAL B O 1
ATOM 1550 N N . ARG B 1 45 ? -0.697 22.406 15.789 1 96 45 ARG B N 1
ATOM 1551 C CA . ARG B 1 45 ? -1.975 22.641 15.125 1 96 45 ARG B CA 1
ATOM 1552 C C . ARG B 1 45 ? -3.125 22.047 15.922 1 96 45 ARG B C 1
ATOM 1554 O O . ARG B 1 45 ? -3.078 20.875 16.297 1 96 45 ARG B O 1
ATOM 1561 N N . GLU B 1 46 ? -4.148 22.812 16.047 1 95 46 GLU B N 1
ATOM 1562 C CA . GLU B 1 46 ? -5.305 22.375 16.828 1 95 46 GLU B CA 1
ATOM 1563 C C . GLU B 1 46 ? -6.254 21.531 15.977 1 95 46 GLU B C 1
ATOM 1565 O O . GLU B 1 46 ? -6.402 21.781 14.773 1 95 46 GLU B O 1
ATOM 1570 N N . LYS B 1 47 ? -6.934 20.672 16.672 1 96.75 47 LYS B N 1
ATOM 1571 C CA . LYS B 1 47 ? -7.965 19.844 16.047 1 96.75 47 LYS B CA 1
ATOM 1572 C C . LYS B 1 47 ? -9.094 20.719 15.484 1 96.75 47 LYS B C 1
ATOM 1574 O O . LYS B 1 47 ? -9.516 21.672 16.125 1 96.75 47 LYS B O 1
ATOM 1579 N N . VAL B 1 48 ? -9.477 20.344 14.312 1 96.19 48 VAL B N 1
ATOM 1580 C CA . VAL B 1 48 ? -10.672 20.953 13.734 1 96.19 48 VAL B CA 1
ATOM 1581 C C . VAL B 1 48 ? -11.75 19.891 13.555 1 96.19 48 VAL B C 1
ATOM 1583 O O . VAL B 1 48 ? -11.453 18.688 13.547 1 96.19 48 VAL B O 1
ATOM 1586 N N . ASP B 1 49 ? -13.047 20.266 13.43 1 95.38 49 ASP B N 1
ATOM 1587 C CA . ASP B 1 49 ? -14.164 19.344 13.328 1 95.38 49 ASP B CA 1
ATOM 1588 C C . ASP B 1 49 ? -14.836 19.438 11.961 1 95.38 49 ASP B C 1
ATOM 1590 O O . ASP B 1 49 ? -16.047 19.625 11.875 1 95.38 49 ASP B O 1
ATOM 1594 N N . TYR B 1 50 ? -14.07 19.344 10.953 1 95.62 50 TYR B N 1
ATOM 1595 C CA . TYR B 1 50 ? -14.664 19.281 9.625 1 95.62 50 TYR B CA 1
ATOM 1596 C C . TYR B 1 50 ? -15.367 17.953 9.391 1 95.62 50 TYR B C 1
ATOM 1598 O O . TYR B 1 50 ? -14.875 16.906 9.812 1 95.62 50 TYR B O 1
ATOM 1606 N N . LYS B 1 51 ? -16.453 17.969 8.695 1 93.94 51 LYS B N 1
ATOM 1607 C CA . LYS B 1 51 ? -17.125 16.734 8.273 1 93.94 51 LYS B CA 1
ATOM 1608 C C . LYS B 1 51 ? -16.531 16.203 6.969 1 93.94 51 LYS B C 1
ATOM 1610 O O . LYS B 1 51 ? -16.031 16.984 6.152 1 93.94 51 LYS B O 1
ATOM 1615 N N . PRO B 1 52 ? -16.516 14.883 6.805 1 93.62 52 PRO B N 1
ATOM 1616 C CA . PRO B 1 52 ? -16.047 14.344 5.523 1 93.62 52 PRO B CA 1
ATOM 1617 C C . PRO B 1 52 ? -16.891 14.812 4.344 1 93.62 52 PRO B C 1
ATOM 1619 O O . PRO B 1 52 ? -18.125 14.875 4.438 1 93.62 52 PRO B O 1
ATOM 1622 N N . VAL B 1 53 ? -16.328 15.203 3.301 1 96.88 53 VAL B N 1
ATOM 1623 C CA . VAL B 1 53 ? -17 15.586 2.062 1 96.88 53 VAL B CA 1
ATOM 1624 C C . VAL B 1 53 ? -16.203 15.094 0.864 1 96.88 53 VAL B C 1
ATOM 1626 O O . VAL B 1 53 ? -14.969 15.164 0.862 1 96.88 53 VAL B O 1
ATOM 1629 N N . GLY B 1 54 ? -16.922 14.5 -0.119 1 98.44 54 GLY B N 1
ATOM 1630 C CA . GLY B 1 54 ? -16.312 14.227 -1.411 1 98.44 54 GLY B CA 1
ATOM 1631 C C . GLY B 1 54 ? -15.211 13.188 -1.343 1 98.44 54 GLY B C 1
ATOM 1632 O O . GLY B 1 54 ? -14.234 13.25 -2.096 1 98.44 54 GLY B O 1
ATOM 1633 N N . VAL B 1 55 ? -15.273 12.297 -0.34 1 98.56 55 VAL B N 1
ATOM 1634 C CA . VAL B 1 55 ? -14.242 11.281 -0.177 1 98.56 55 VAL B CA 1
ATOM 1635 C C . VAL B 1 55 ? -14.867 9.891 -0.27 1 98.56 55 VAL B C 1
ATOM 1637 O O . VAL B 1 55 ? -15.867 9.609 0.392 1 98.56 55 VAL B O 1
ATOM 1640 N N . THR B 1 56 ? -14.414 9.086 -1.153 1 98.44 56 THR B N 1
ATOM 1641 C CA . THR B 1 56 ? -14.695 7.652 -1.167 1 98.44 56 THR B CA 1
ATOM 1642 C C . THR B 1 56 ? -13.484 6.863 -0.672 1 98.44 56 THR B C 1
ATOM 1644 O O . THR B 1 56 ? -12.383 7.016 -1.199 1 98.44 56 THR B O 1
ATOM 1647 N N . ASP B 1 57 ? -13.617 6.082 0.369 1 97.81 57 ASP B N 1
ATOM 1648 C CA . ASP B 1 57 ? -12.586 5.246 0.97 1 97.81 57 ASP B CA 1
ATOM 1649 C C . ASP B 1 57 ? -12.93 3.766 0.836 1 97.81 57 ASP B C 1
ATOM 1651 O O . ASP B 1 57 ? -13.891 3.289 1.446 1 97.81 57 ASP B O 1
ATOM 1655 N N . VAL B 1 58 ? -12.172 3.047 0.046 1 98.06 58 VAL B N 1
ATOM 1656 C CA . VAL B 1 58 ? -12.453 1.642 -0.228 1 98.06 58 VAL B CA 1
ATOM 1657 C C . VAL B 1 58 ? -11.297 0.775 0.276 1 98.06 58 VAL B C 1
ATOM 1659 O O . VAL B 1 58 ? -10.141 1.016 -0.065 1 98.06 58 VAL B O 1
ATOM 1662 N N . THR B 1 59 ? -11.617 -0.256 1.151 1 98.19 59 THR B N 1
ATOM 1663 C CA . THR B 1 59 ? -10.641 -1.294 1.457 1 98.19 59 THR B CA 1
ATOM 1664 C C . THR B 1 59 ? -10.508 -2.271 0.293 1 98.19 59 THR B C 1
ATOM 1666 O O . THR B 1 59 ? -11.461 -2.971 -0.05 1 98.19 59 THR B O 1
ATOM 1669 N N . LEU B 1 60 ? -9.281 -2.318 -0.277 1 98.25 60 LEU B N 1
ATOM 1670 C CA . LEU B 1 60 ? -9.062 -3.205 -1.414 1 98.25 60 LEU B CA 1
ATOM 1671 C C . LEU B 1 60 ? -8.695 -4.609 -0.945 1 98.25 60 LEU B C 1
ATOM 1673 O O . LEU B 1 60 ? -9.008 -5.594 -1.617 1 98.25 60 LEU B O 1
ATOM 1677 N N . GLY B 1 61 ? -7.977 -4.746 0.178 1 98 61 GLY B N 1
ATOM 1678 C CA . GLY B 1 61 ? -7.57 -6.016 0.76 1 98 61 GLY B CA 1
ATOM 1679 C C . GLY B 1 61 ? -7.051 -5.883 2.178 1 98 61 GLY B C 1
ATOM 1680 O O . GLY B 1 61 ? -6.688 -4.789 2.611 1 98 61 GLY B O 1
ATOM 1681 N N . ALA B 1 62 ? -7.07 -7.008 2.848 1 98.44 62 ALA B N 1
ATOM 1682 C CA . ALA B 1 62 ? -6.547 -7.074 4.211 1 98.44 62 ALA B CA 1
ATOM 1683 C C . ALA B 1 62 ? -6.012 -8.469 4.523 1 98.44 62 ALA B C 1
ATOM 1685 O O . ALA B 1 62 ? -6.453 -9.461 3.932 1 98.44 62 ALA B O 1
ATOM 1686 N N . ILE B 1 63 ? -5.051 -8.523 5.398 1 98.19 63 ILE B N 1
ATOM 1687 C CA . ILE B 1 63 ? -4.484 -9.773 5.891 1 98.19 63 ILE B CA 1
ATOM 1688 C C . ILE B 1 63 ? -4.48 -9.781 7.418 1 98.19 63 ILE B C 1
ATOM 1690 O O . ILE B 1 63 ? -3.947 -8.859 8.047 1 98.19 63 ILE B O 1
ATOM 1694 N N . ASP B 1 64 ? -5.062 -10.82 7.988 1 97.81 64 ASP B N 1
ATOM 1695 C CA . ASP B 1 64 ? -4.953 -11.047 9.43 1 97.81 64 ASP B CA 1
ATOM 1696 C C . ASP B 1 64 ? -3.531 -11.445 9.812 1 97.81 64 ASP B C 1
ATOM 1698 O O . ASP B 1 64 ? -3.1 -12.57 9.531 1 97.81 64 ASP B O 1
ATOM 1702 N N . LEU B 1 65 ? -2.855 -10.586 10.523 1 97.69 65 LEU B N 1
ATOM 1703 C CA . LEU B 1 65 ? -1.442 -10.812 10.797 1 97.69 65 LEU B CA 1
ATOM 1704 C C . LEU B 1 65 ? -1.265 -11.852 11.906 1 97.69 65 LEU B C 1
ATOM 1706 O O . LEU B 1 65 ? -0.186 -12.43 12.047 1 97.69 65 LEU B O 1
ATOM 1710 N N . GLU B 1 66 ? -2.301 -12.047 12.672 1 96.25 66 GLU B N 1
ATOM 1711 C CA . GLU B 1 66 ? -2.232 -13.078 13.703 1 96.25 66 GLU B CA 1
ATOM 1712 C C . GLU B 1 66 ? -2.115 -14.469 13.086 1 96.25 66 GLU B C 1
ATOM 1714 O O . GLU B 1 66 ? -1.518 -15.367 13.68 1 96.25 66 GLU B O 1
ATOM 1719 N N . LYS B 1 67 ? -2.623 -14.602 11.898 1 96.06 67 LYS B N 1
ATOM 1720 C CA . LYS B 1 67 ? -2.643 -15.906 11.242 1 96.06 67 LYS B CA 1
ATOM 1721 C C . LYS B 1 67 ? -1.381 -16.125 10.414 1 96.06 67 LYS B C 1
ATOM 1723 O O . LYS B 1 67 ? -1.239 -17.156 9.742 1 96.06 67 LYS B O 1
ATOM 1728 N N . GLN B 1 68 ? -0.504 -15.203 10.438 1 97.19 68 GLN B N 1
ATOM 1729 C CA . GLN B 1 68 ? 0.783 -15.32 9.758 1 97.19 68 GLN B CA 1
ATOM 1730 C C . GLN B 1 68 ? 1.87 -15.797 10.719 1 97.19 68 GLN B C 1
ATOM 1732 O O . GLN B 1 68 ? 1.675 -15.789 11.938 1 97.19 68 GLN B O 1
ATOM 1737 N N . PRO B 1 69 ? 2.979 -16.172 10.242 1 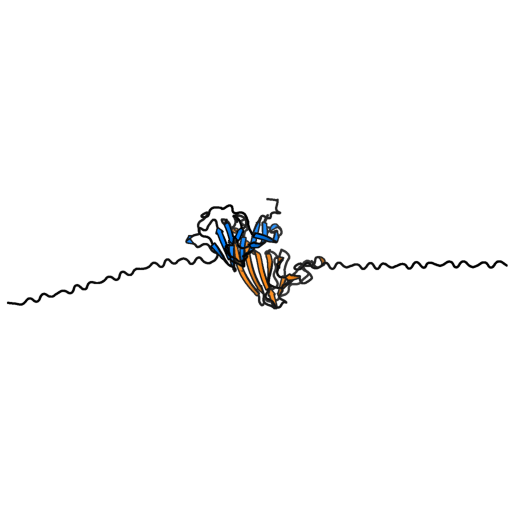95.25 69 PRO B N 1
ATOM 1738 C CA . PRO B 1 69 ? 3.977 -16.828 11.086 1 95.25 69 PRO B CA 1
ATOM 1739 C C . PRO B 1 69 ? 4.473 -15.938 12.219 1 95.25 69 PRO B C 1
ATOM 1741 O O . PRO B 1 69 ? 4.797 -16.438 13.305 1 95.25 69 PRO B O 1
ATOM 1744 N N . ALA B 1 70 ? 4.496 -14.648 12.023 1 94 70 ALA B N 1
ATOM 1745 C CA . ALA B 1 70 ? 4.961 -13.742 13.07 1 94 70 ALA B CA 1
ATOM 1746 C C . ALA B 1 70 ? 3.924 -13.609 14.18 1 94 70 ALA B C 1
ATOM 1748 O O . ALA B 1 70 ? 4.223 -13.086 15.258 1 94 70 ALA B O 1
ATOM 1749 N N . HIS B 1 71 ? 2.717 -13.977 13.969 1 95.69 71 HIS B N 1
ATOM 1750 C CA . HIS B 1 71 ? 1.625 -14.016 14.938 1 95.69 71 HIS B CA 1
ATOM 1751 C C . HIS B 1 71 ? 1.426 -12.656 15.594 1 95.69 71 HIS B C 1
ATOM 1753 O O . HIS B 1 71 ? 1.324 -12.562 16.828 1 95.69 71 HIS B O 1
ATOM 1759 N N . ILE B 1 72 ? 1.404 -11.648 14.852 1 95.75 72 ILE B N 1
ATOM 1760 C CA . ILE B 1 72 ? 1.169 -10.305 15.383 1 95.75 72 ILE B CA 1
ATOM 1761 C C . ILE B 1 72 ? -0.288 -10.172 15.82 1 95.75 72 ILE B C 1
ATOM 1763 O O . ILE B 1 72 ? -1.178 -9.992 14.984 1 95.75 72 ILE B O 1
ATOM 1767 N N . ALA B 1 73 ? -0.501 -10.195 17.109 1 94.12 73 ALA B N 1
ATOM 1768 C CA . ALA B 1 73 ? -1.836 -10.336 17.688 1 94.12 73 ALA B CA 1
ATOM 1769 C C . ALA B 1 73 ? -2.664 -9.078 17.469 1 94.12 73 ALA B C 1
ATOM 1771 O O . ALA B 1 73 ? -2.174 -7.961 17.672 1 94.12 73 ALA B O 1
ATOM 1772 N N . GLY B 1 74 ? -3.896 -9.305 17.047 1 95.12 74 GLY B N 1
ATOM 1773 C CA . GLY B 1 74 ? -4.902 -8.258 17 1 95.12 74 GLY B CA 1
ATOM 1774 C C . GLY B 1 74 ? -4.641 -7.215 15.938 1 95.12 74 GLY B C 1
ATOM 1775 O O . GLY B 1 74 ? -5.086 -6.07 16.062 1 95.12 74 GLY B O 1
ATOM 1776 N N . ARG B 1 75 ? -3.799 -7.594 14.992 1 97.5 75 ARG B N 1
ATOM 1777 C CA . ARG B 1 75 ? -3.453 -6.613 13.969 1 97.5 75 ARG B CA 1
ATOM 1778 C C . ARG B 1 75 ? -3.764 -7.141 12.578 1 97.5 75 ARG B C 1
ATOM 1780 O O . ARG B 1 75 ? -3.703 -8.352 12.336 1 97.5 75 ARG B O 1
ATOM 1787 N N . GLU B 1 76 ? -4.047 -6.25 11.656 1 98.12 76 GLU B N 1
ATOM 1788 C CA . GLU B 1 76 ? -4.141 -6.59 10.242 1 98.12 76 GLU B CA 1
ATOM 1789 C C . GLU B 1 76 ? -3.336 -5.613 9.383 1 98.12 76 GLU B C 1
ATOM 1791 O O . GLU B 1 76 ? -3.174 -4.449 9.75 1 98.12 76 GLU B O 1
ATOM 1796 N N . LEU B 1 77 ? -2.777 -6.117 8.336 1 98.69 77 LEU B N 1
ATOM 1797 C CA . LEU B 1 77 ? -2.309 -5.312 7.211 1 98.69 77 LEU B CA 1
ATOM 1798 C C . LEU B 1 77 ? -3.459 -4.98 6.266 1 98.69 77 LEU B C 1
ATOM 1800 O O . LEU B 1 77 ? -4.188 -5.871 5.832 1 98.69 77 LEU B O 1
ATOM 1804 N N . ARG B 1 78 ? -3.631 -3.717 5.969 1 98.69 78 ARG B N 1
ATOM 1805 C CA . ARG B 1 78 ? -4.738 -3.291 5.121 1 98.69 78 ARG B CA 1
ATOM 1806 C C . ARG B 1 78 ? -4.254 -2.383 3.996 1 98.69 78 ARG B C 1
ATOM 1808 O O . ARG B 1 78 ? -3.307 -1.614 4.18 1 98.69 78 ARG B O 1
ATOM 1815 N N . PHE B 1 79 ? -4.828 -2.572 2.797 1 98.81 79 PHE B N 1
ATOM 1816 C CA . PHE B 1 79 ? -4.59 -1.736 1.627 1 98.81 79 PHE B CA 1
ATOM 1817 C C . PHE B 1 79 ? -5.875 -1.055 1.175 1 98.81 79 PHE B C 1
ATOM 1819 O O . PHE B 1 79 ? -6.867 -1.724 0.883 1 98.81 79 PHE B O 1
ATOM 1826 N N . ARG B 1 80 ? -5.82 0.316 1.085 1 98.75 80 ARG B N 1
ATOM 1827 C CA . ARG B 1 80 ? -7.012 1.094 0.755 1 98.75 80 ARG B CA 1
ATOM 1828 C C . ARG B 1 80 ? -6.746 2.023 -0.424 1 98.75 80 ARG B C 1
ATOM 1830 O O . ARG B 1 80 ? -5.598 2.354 -0.717 1 98.75 80 ARG B O 1
ATOM 1837 N N . LYS B 1 81 ? -7.812 2.402 -1.027 1 98.81 81 LYS B N 1
ATOM 1838 C CA . LYS B 1 81 ? -7.848 3.467 -2.025 1 98.81 81 LYS B CA 1
ATOM 1839 C C . LYS B 1 81 ? -8.797 4.586 -1.602 1 98.81 81 LYS B C 1
ATOM 1841 O O . LYS B 1 81 ? -9.961 4.332 -1.279 1 98.81 81 LYS B O 1
ATOM 1846 N N . LEU B 1 82 ? -8.328 5.801 -1.54 1 98.81 82 LEU B N 1
ATOM 1847 C CA . LEU B 1 82 ? -9.18 6.965 -1.334 1 98.81 82 LEU B CA 1
ATOM 1848 C C . LEU B 1 82 ? -9.305 7.781 -2.615 1 98.81 82 LEU B C 1
ATOM 1850 O O . LEU B 1 82 ? -8.312 8.016 -3.311 1 98.81 82 LEU B O 1
ATOM 1854 N N . THR B 1 83 ? -10.453 8.125 -2.938 1 98.94 83 THR B N 1
ATOM 1855 C CA . THR B 1 83 ? -10.773 9.086 -3.988 1 98.94 83 THR B CA 1
ATOM 1856 C C . THR B 1 83 ? -11.336 10.375 -3.389 1 98.94 83 THR B C 1
ATOM 1858 O O . THR B 1 83 ? -12.367 10.344 -2.709 1 98.94 83 THR B O 1
ATOM 1861 N N . ILE B 1 84 ? -10.672 11.438 -3.615 1 98.88 84 ILE B N 1
ATOM 1862 C CA . ILE B 1 84 ? -11.047 12.703 -3.006 1 98.88 84 ILE B CA 1
ATOM 1863 C C . ILE B 1 84 ? -11.359 13.727 -4.094 1 98.88 84 ILE B C 1
ATOM 1865 O O . ILE B 1 84 ? -10.461 14.156 -4.828 1 98.88 84 ILE B O 1
ATOM 1869 N N . GLU B 1 85 ? -12.586 14.18 -4.227 1 98.94 85 GLU B N 1
ATOM 1870 C CA . GLU B 1 85 ? -13.039 15.133 -5.238 1 98.94 85 GLU B CA 1
ATOM 1871 C C . GLU B 1 85 ? -12.516 16.531 -4.957 1 98.94 85 GLU B C 1
ATOM 1873 O O . GLU B 1 85 ? -12.078 16.828 -3.842 1 98.94 85 GLU B O 1
ATOM 1878 N N . PRO B 1 86 ? -12.531 17.391 -6.035 1 98.88 86 PRO B N 1
ATOM 1879 C CA . PRO B 1 86 ? -12.234 18.797 -5.75 1 98.88 86 PRO B CA 1
ATOM 1880 C C . PRO B 1 86 ? -13.055 19.359 -4.59 1 98.88 86 PRO B C 1
ATOM 1882 O O . PRO B 1 86 ? -14.273 19.172 -4.547 1 98.88 86 PRO B O 1
ATOM 1885 N N . GLY B 1 87 ? -12.398 19.922 -3.627 1 98.75 87 GLY B N 1
ATOM 1886 C CA . GLY B 1 87 ? -13.062 20.438 -2.443 1 98.75 87 GLY B CA 1
ATOM 1887 C C . GLY B 1 87 ? -13.211 19.406 -1.342 1 98.75 87 GLY B C 1
ATOM 1888 O O . GLY B 1 87 ? -13.617 19.734 -0.226 1 98.75 87 GLY B O 1
ATOM 1889 N N . GLY B 1 88 ? -12.836 18.141 -1.6 1 98.88 88 GLY B N 1
ATOM 1890 C CA . GLY B 1 88 ? -13.008 17.062 -0.643 1 98.88 88 GLY B CA 1
ATOM 1891 C C . GLY B 1 88 ? -12.172 17.234 0.612 1 98.88 88 GLY B C 1
ATOM 1892 O O . GLY B 1 88 ? -11.094 17.828 0.567 1 98.88 88 GLY B O 1
ATOM 1893 N N . ILE B 1 89 ? -12.672 16.656 1.765 1 98.69 89 ILE B N 1
ATOM 1894 C CA . ILE B 1 89 ? -12.023 16.766 3.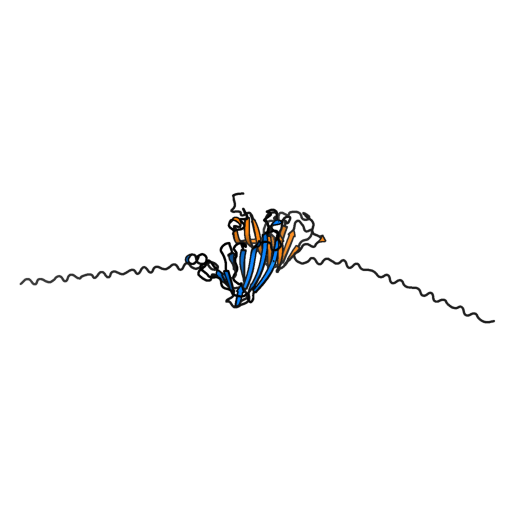066 1 98.69 89 ILE B CA 1
ATOM 1895 C C . ILE B 1 89 ? -11.938 15.391 3.721 1 98.69 89 ILE B C 1
ATOM 1897 O O . ILE B 1 89 ? -12.961 14.711 3.877 1 98.69 89 ILE B O 1
ATOM 1901 N N . VAL B 1 90 ? -10.773 14.914 4.012 1 98.56 90 VAL B N 1
ATOM 1902 C CA . VAL B 1 90 ? -10.578 13.844 4.988 1 98.56 90 VAL B CA 1
ATOM 1903 C C . VAL B 1 90 ? -10.539 14.438 6.395 1 98.56 90 VAL B C 1
ATOM 1905 O O . VAL B 1 90 ? -9.609 15.172 6.738 1 98.56 90 VAL B O 1
ATOM 1908 N N . PRO B 1 91 ? -11.453 14.102 7.223 1 98.19 91 PRO B N 1
ATOM 1909 C CA . PRO B 1 91 ? -11.539 14.789 8.508 1 98.19 91 PRO B CA 1
ATOM 1910 C C . PRO B 1 91 ? -10.398 14.43 9.453 1 98.19 91 PRO B C 1
ATOM 1912 O O . PRO B 1 91 ? -9.695 13.438 9.227 1 98.19 91 PRO B O 1
ATOM 1915 N N . TRP B 1 92 ? -10.328 15.258 10.484 1 97.75 92 TRP B N 1
ATOM 1916 C CA . TRP B 1 92 ? -9.297 15.094 11.5 1 97.75 92 TRP B CA 1
ATOM 1917 C C . TRP B 1 92 ? -9.328 13.688 12.078 1 97.75 92 TRP B C 1
ATOM 1919 O O . TRP B 1 92 ? -10.391 13.188 12.461 1 97.75 92 TRP B O 1
ATOM 1929 N N . HIS B 1 93 ? -8.172 12.984 12.117 1 96.94 93 HIS B N 1
ATOM 1930 C CA . HIS B 1 93 ? -8.016 11.664 12.727 1 96.94 93 HIS B CA 1
ATOM 1931 C C . HIS B 1 93 ? -6.582 11.438 13.195 1 96.94 93 HIS B C 1
ATOM 1933 O O . HIS B 1 93 ? -5.672 12.164 12.789 1 96.94 93 HIS B O 1
ATOM 1939 N N . SER B 1 94 ? -6.434 10.406 14.023 1 96.19 94 SER B N 1
ATOM 1940 C CA . SER B 1 94 ? -5.137 10.125 14.641 1 96.19 94 SER B CA 1
ATOM 1941 C C . SER B 1 94 ? -4.512 8.859 14.062 1 96.19 94 SER B C 1
ATOM 1943 O O . SER B 1 94 ? -5.219 7.891 13.773 1 96.19 94 SER B O 1
ATOM 1945 N N . HIS B 1 95 ? -3.148 8.836 13.984 1 95.5 95 HIS B N 1
ATOM 1946 C CA . HIS B 1 95 ? -2.369 7.66 13.625 1 95.5 95 HIS B CA 1
ATOM 1947 C C . HIS B 1 95 ? -1.558 7.156 14.812 1 95.5 95 HIS B C 1
ATOM 1949 O O . HIS B 1 95 ? -0.492 6.559 14.633 1 95.5 95 HIS B O 1
ATOM 1955 N N . ASP B 1 96 ? -2.053 7.359 15.984 1 91.44 96 ASP B N 1
ATOM 1956 C CA . ASP B 1 96 ? -1.339 6.949 17.188 1 91.44 96 ASP B CA 1
ATOM 1957 C C . ASP B 1 96 ? -1.145 5.434 17.219 1 91.44 96 ASP B C 1
ATOM 1959 O O . ASP B 1 96 ? -0.062 4.949 17.562 1 91.44 96 ASP B O 1
ATOM 1963 N N . ASP B 1 97 ? -2.098 4.656 16.859 1 94.12 97 ASP B N 1
ATOM 1964 C CA . ASP B 1 97 ? -1.975 3.203 16.891 1 94.12 97 ASP B CA 1
ATOM 1965 C C . ASP B 1 97 ? -2.334 2.594 15.539 1 94.12 97 ASP B C 1
ATOM 1967 O O . ASP B 1 97 ? -3.008 1.563 15.477 1 94.12 97 ASP B O 1
ATOM 1971 N N . ARG B 1 98 ? -1.955 3.268 14.57 1 96 98 ARG B N 1
ATOM 1972 C CA . ARG B 1 98 ? -2.252 2.812 13.211 1 96 98 ARG B CA 1
ATOM 1973 C C . ARG B 1 98 ? -1.26 3.393 12.211 1 96 98 ARG B C 1
ATOM 1975 O O . ARG B 1 98 ? -1.618 4.246 11.398 1 96 98 ARG B O 1
ATOM 1982 N N . PRO B 1 99 ? 0.035 2.959 12.32 1 98.06 99 PRO B N 1
ATOM 1983 C CA . PRO B 1 99 ? 0.98 3.443 11.312 1 98.06 99 PRO B CA 1
ATOM 1984 C C . PRO B 1 99 ? 0.516 3.16 9.891 1 98.06 99 PRO B C 1
ATOM 1986 O O . PRO B 1 99 ? -0.065 2.105 9.625 1 98.06 99 PRO B O 1
ATOM 1989 N N . ALA B 1 100 ? 0.744 4.121 9 1 98.62 100 ALA B N 1
ATOM 1990 C CA . ALA B 1 100 ? 0.287 4.047 7.613 1 98.62 100 ALA B CA 1
ATOM 1991 C C . ALA B 1 100 ? 1.27 4.738 6.672 1 98.62 100 ALA B C 1
ATOM 1993 O O . ALA B 1 100 ? 1.988 5.656 7.082 1 98.62 100 ALA B O 1
ATOM 1994 N N . LEU B 1 101 ? 1.397 4.246 5.5 1 98.75 101 LEU B N 1
ATOM 1995 C CA . LEU B 1 101 ? 2.055 4.898 4.375 1 98.75 101 LEU B CA 1
ATOM 1996 C C . LEU B 1 101 ? 1.036 5.332 3.326 1 98.75 101 LEU B C 1
ATOM 1998 O O . LEU B 1 101 ? 0.29 4.5 2.803 1 98.75 101 LEU B O 1
ATOM 2002 N N . ILE B 1 102 ? 0.944 6.602 3.012 1 98.75 102 ILE B N 1
ATOM 2003 C CA . ILE B 1 102 ? 0.018 7.152 2.027 1 98.75 102 ILE B CA 1
ATOM 2004 C C . ILE B 1 102 ? 0.783 7.566 0.773 1 98.75 102 ILE B C 1
ATOM 2006 O O . ILE B 1 102 ? 1.672 8.422 0.834 1 98.75 102 ILE B O 1
ATOM 2010 N N . PHE B 1 103 ? 0.45 6.98 -0.271 1 98.81 103 PHE B N 1
ATOM 2011 C CA . PHE B 1 103 ? 1.03 7.324 -1.564 1 98.81 103 PHE B CA 1
ATOM 2012 C C . PHE B 1 103 ? 0.049 8.141 -2.396 1 98.81 103 PHE B C 1
ATOM 2014 O O . PHE B 1 103 ? -1.103 7.742 -2.578 1 98.81 103 PHE B O 1
ATOM 2021 N N . VAL B 1 104 ? 0.499 9.312 -2.936 1 98.88 104 VAL B N 1
ATOM 2022 C CA . VAL B 1 104 ? -0.333 10.117 -3.818 1 98.88 104 VAL B CA 1
ATOM 2023 C C . VAL B 1 104 ? -0.179 9.641 -5.262 1 98.88 104 VAL B C 1
ATOM 2025 O O . VAL B 1 104 ? 0.823 9.938 -5.914 1 98.88 104 VAL B O 1
ATOM 2028 N N . GLN B 1 105 ? -1.184 8.961 -5.672 1 98.69 105 GLN B N 1
ATOM 2029 C CA . GLN B 1 105 ? -1.144 8.414 -7.027 1 98.69 105 GLN B CA 1
ATOM 2030 C C . GLN B 1 105 ? -1.476 9.484 -8.062 1 98.69 105 GLN B C 1
ATOM 2032 O O . GLN B 1 105 ? -0.908 9.5 -9.156 1 98.69 105 GLN B O 1
ATOM 2037 N N . GLN B 1 106 ? -2.414 10.305 -7.762 1 98.69 106 GLN B N 1
ATOM 2038 C CA . GLN B 1 106 ? -2.943 11.312 -8.68 1 98.69 106 GLN B CA 1
ATOM 2039 C C . GLN B 1 106 ? -3.363 12.57 -7.93 1 98.69 106 GLN B C 1
ATOM 2041 O O . GLN B 1 106 ? -3.955 12.492 -6.852 1 98.69 106 GLN B O 1
ATOM 2046 N N . GLY B 1 107 ? -3.037 13.766 -8.516 1 98.62 107 GLY B N 1
ATOM 2047 C CA . GLY B 1 107 ? -3.51 15.039 -8.008 1 98.62 107 GLY B CA 1
ATOM 2048 C C . GLY B 1 107 ? -2.588 15.648 -6.965 1 98.62 107 GLY B C 1
ATOM 2049 O O . GLY B 1 107 ? -1.408 15.297 -6.891 1 98.62 107 GLY B O 1
ATOM 2050 N N . GLU B 1 108 ? -3.07 16.688 -6.371 1 98.56 108 GLU B N 1
ATOM 2051 C CA . GLU B 1 108 ? -2.41 17.438 -5.305 1 98.56 108 GLU B CA 1
ATOM 2052 C C . GLU B 1 108 ? -3.355 17.672 -4.129 1 98.56 108 GLU B C 1
ATOM 2054 O O . GLU B 1 108 ? -4.531 17.984 -4.324 1 98.56 108 GLU B O 1
ATOM 2059 N N . ILE B 1 109 ? -2.775 17.516 -2.924 1 98.75 109 ILE B N 1
ATOM 2060 C CA . ILE B 1 109 ? -3.623 17.656 -1.745 1 98.75 109 ILE B CA 1
ATOM 2061 C C . ILE B 1 109 ? -2.832 18.328 -0.618 1 98.75 109 ILE B C 1
ATOM 2063 O O . ILE B 1 109 ? -1.604 18.234 -0.578 1 98.75 109 ILE B O 1
ATOM 2067 N N . VAL B 1 110 ? -3.578 18.922 0.324 1 98.75 110 VAL B N 1
ATOM 2068 C CA . VAL B 1 110 ? -2.936 19.656 1.413 1 98.75 110 VAL B CA 1
ATOM 2069 C C . VAL B 1 110 ? -3.236 18.969 2.742 1 98.75 110 VAL B C 1
ATOM 2071 O O . VAL B 1 110 ? -4.395 18.688 3.053 1 98.75 110 VAL B O 1
ATOM 2074 N N . GLU B 1 111 ? -2.221 18.719 3.504 1 98.75 111 GLU B N 1
ATOM 2075 C CA . GLU B 1 111 ? -2.293 18.141 4.848 1 98.75 111 GLU B CA 1
ATOM 2076 C C . GLU B 1 111 ? -2.139 19.234 5.91 1 98.75 111 GLU B C 1
ATOM 2078 O O . GLU B 1 111 ? -1.25 20.078 5.812 1 98.75 111 GLU B O 1
ATOM 2083 N N . TYR B 1 112 ? -2.961 19.188 6.836 1 98.31 112 TYR B N 1
ATOM 2084 C CA . TYR B 1 112 ? -2.84 19.969 8.062 1 98.31 112 TYR B CA 1
ATOM 2085 C C . TYR B 1 112 ? -2.592 19.062 9.266 1 98.31 112 TYR B C 1
ATOM 2087 O O . TYR B 1 112 ? -3.523 18.438 9.789 1 98.31 112 TYR B O 1
ATOM 2095 N N . ALA B 1 113 ? -1.314 19.016 9.672 1 98.19 113 ALA B N 1
ATOM 2096 C CA . ALA B 1 113 ? -0.888 18.016 10.648 1 98.19 113 ALA B CA 1
ATOM 2097 C C . ALA B 1 113 ? -0.702 18.656 12.031 1 98.19 113 ALA B C 1
ATOM 2099 O O . ALA B 1 113 ? -0.259 19.797 12.141 1 98.19 113 ALA B O 1
ATOM 2100 N N . SER B 1 114 ? -0.98 17.891 13.016 1 97.56 114 SER B N 1
ATOM 2101 C CA . SER B 1 114 ? -0.873 18.328 14.406 1 97.56 114 SER B CA 1
ATOM 2102 C C . SER B 1 114 ? 0.542 18.797 14.727 1 97.56 114 SER B C 1
ATOM 2104 O O . SER B 1 114 ? 0.736 19.656 15.594 1 97.56 114 SER B O 1
ATOM 2106 N N . ASN B 1 115 ? 1.515 18.234 14.062 1 96.94 115 ASN B N 1
ATOM 2107 C CA . ASN B 1 115 ? 2.904 18.453 14.453 1 96.94 115 ASN B CA 1
ATOM 2108 C C . ASN B 1 115 ? 3.637 19.328 13.445 1 96.94 115 ASN B C 1
ATOM 2110 O O . ASN B 1 115 ? 4.867 19.297 13.359 1 96.94 115 ASN B O 1
ATOM 2114 N N . CYS B 1 116 ? 2.959 20.016 12.586 1 97.5 116 CYS B N 1
ATOM 2115 C CA . CYS B 1 116 ? 3.549 20.953 11.633 1 97.5 116 CYS B CA 1
ATOM 2116 C C . CYS B 1 116 ? 2.805 22.281 11.641 1 97.5 116 CYS B C 1
ATOM 2118 O O . CYS B 1 116 ? 1.584 22.312 11.484 1 97.5 116 CYS B O 1
ATOM 2120 N N . ALA B 1 117 ? 3.533 23.375 11.727 1 97.19 117 ALA B N 1
ATOM 2121 C CA . ALA B 1 117 ? 2.934 24.703 11.859 1 97.19 117 ALA B CA 1
ATOM 2122 C C . ALA B 1 117 ? 2.438 25.219 10.508 1 97.19 117 ALA B C 1
ATOM 2124 O O . ALA B 1 117 ? 1.683 26.188 10.445 1 97.19 117 ALA B O 1
ATOM 2125 N N . GLU B 1 118 ? 2.818 24.594 9.469 1 96.75 118 GLU B N 1
ATOM 2126 C CA . GLU B 1 118 ? 2.4 25.016 8.133 1 96.75 118 GLU B CA 1
ATOM 2127 C C . GLU B 1 118 ? 1.698 23.875 7.402 1 96.75 118 GLU B C 1
ATOM 2129 O O . GLU B 1 118 ? 1.943 22.703 7.691 1 96.75 118 GLU B O 1
ATOM 2134 N N . PRO B 1 119 ? 0.786 24.297 6.5 1 97.44 119 PRO B N 1
ATOM 2135 C CA . PRO B 1 119 ? 0.234 23.234 5.656 1 97.44 119 PRO B CA 1
ATOM 2136 C C . PRO B 1 119 ? 1.303 22.516 4.828 1 97.44 119 PRO B C 1
ATOM 2138 O O . PRO B 1 119 ? 2.281 23.141 4.41 1 97.44 119 PRO B O 1
ATOM 2141 N N . ILE B 1 120 ? 1.132 21.25 4.57 1 98.19 120 ILE B N 1
ATOM 2142 C CA . ILE B 1 120 ? 2.051 20.453 3.764 1 98.19 120 ILE B CA 1
ATOM 2143 C C . ILE B 1 120 ? 1.381 20.062 2.445 1 98.19 120 ILE B C 1
ATOM 2145 O O . ILE B 1 120 ? 0.322 19.438 2.441 1 98.19 120 ILE B O 1
ATOM 2149 N N . VAL B 1 121 ? 1.967 20.406 1.345 1 98.38 121 VAL B N 1
ATOM 2150 C CA . VAL B 1 121 ? 1.422 20.062 0.034 1 98.38 121 VAL B CA 1
ATOM 2151 C C . VAL B 1 121 ? 2.025 18.75 -0.457 1 98.38 121 VAL B C 1
ATOM 2153 O O . VAL B 1 121 ? 3.248 18.594 -0.489 1 98.38 121 VAL B O 1
ATOM 2156 N N . HIS B 1 122 ? 1.163 17.812 -0.816 1 98.56 122 HIS B N 1
ATOM 2157 C CA . HIS B 1 122 ? 1.571 16.531 -1.392 1 98.56 122 HIS B CA 1
ATOM 2158 C C . HIS B 1 122 ? 1.132 16.422 -2.848 1 98.56 122 HIS B C 1
ATOM 2160 O O . HIS B 1 122 ? -0.028 16.688 -3.174 1 98.56 122 HIS B O 1
ATOM 2166 N N . LYS B 1 123 ? 2.031 16 -3.699 1 98.38 123 LYS B N 1
ATOM 2167 C CA . LYS B 1 123 ? 1.747 15.836 -5.121 1 98.38 123 LYS B CA 1
ATOM 2168 C C . LYS B 1 123 ? 1.895 14.383 -5.547 1 98.38 123 LYS B C 1
ATOM 2170 O O . LYS B 1 123 ? 2.518 13.586 -4.844 1 98.38 123 LYS B O 1
ATOM 2175 N N . ALA B 1 124 ? 1.315 14.141 -6.742 1 98.31 124 ALA B N 1
ATOM 2176 C CA . ALA B 1 124 ? 1.462 12.797 -7.289 1 98.31 124 ALA B CA 1
ATOM 2177 C C . ALA B 1 124 ? 2.916 12.336 -7.227 1 98.31 124 ALA B C 1
ATOM 2179 O O . ALA B 1 124 ? 3.826 13.078 -7.598 1 98.31 124 ALA B O 1
ATOM 2180 N N . GLY B 1 125 ? 3.096 11.148 -6.68 1 97.56 125 GLY B N 1
ATOM 2181 C CA . GLY B 1 125 ? 4.434 10.602 -6.539 1 97.56 125 GLY B CA 1
ATOM 2182 C C . GLY B 1 125 ? 4.969 10.688 -5.125 1 97.56 125 GLY B C 1
ATOM 2183 O O . GLY B 1 125 ? 5.914 9.984 -4.766 1 97.56 125 GLY B O 1
ATOM 2184 N N . ASP B 1 126 ? 4.395 11.547 -4.309 1 98.06 126 ASP B N 1
ATOM 2185 C CA . ASP B 1 126 ? 4.855 11.695 -2.934 1 98.06 126 ASP B CA 1
ATOM 2186 C C . ASP B 1 126 ? 4.367 10.539 -2.062 1 98.06 126 ASP B C 1
ATOM 2188 O O . ASP B 1 126 ? 3.307 9.969 -2.32 1 98.06 126 ASP B O 1
ATOM 2192 N N . ILE B 1 127 ? 5.145 10.164 -1.032 1 98.5 127 ILE B N 1
ATOM 2193 C CA . ILE B 1 127 ? 4.785 9.211 0.011 1 98.5 127 ILE B CA 1
ATOM 2194 C C . ILE B 1 127 ? 4.84 9.898 1.376 1 98.5 127 ILE B C 1
ATOM 2196 O O . ILE B 1 127 ? 5.809 10.594 1.689 1 98.5 127 ILE B O 1
ATOM 2200 N N . ARG B 1 128 ? 3.764 9.75 2.139 1 98.12 128 ARG B N 1
ATOM 2201 C CA . ARG B 1 128 ? 3.682 10.344 3.471 1 98.12 128 ARG B CA 1
ATOM 2202 C C . ARG B 1 128 ? 3.594 9.258 4.543 1 98.12 128 ARG B C 1
ATOM 2204 O O . ARG B 1 128 ? 2.557 8.609 4.695 1 98.12 128 ARG B O 1
ATOM 2211 N N . PRO B 1 129 ? 4.656 9.047 5.352 1 98.06 129 PRO B N 1
ATOM 2212 C CA . PRO B 1 129 ? 4.531 8.188 6.531 1 98.06 129 PRO B CA 1
ATOM 2213 C C . PRO B 1 129 ? 3.725 8.844 7.652 1 98.06 129 PRO B C 1
ATOM 2215 O O . PRO B 1 129 ? 4 9.984 8.031 1 98.06 129 PRO B O 1
ATOM 2218 N N . GLU B 1 130 ? 2.732 8.164 8.094 1 97.06 130 GLU B N 1
ATOM 2219 C CA . GLU B 1 130 ? 1.919 8.57 9.234 1 97.06 130 GLU B CA 1
ATOM 2220 C C . GLU B 1 130 ? 2.199 7.695 10.453 1 97.06 130 GLU B C 1
ATOM 2222 O O . GLU B 1 130 ? 1.853 6.512 10.469 1 97.06 130 GLU B O 1
ATOM 2227 N N . VAL B 1 131 ? 2.805 8.312 11.422 1 97 131 VAL B N 1
ATOM 2228 C CA . VAL B 1 131 ? 3.291 7.535 12.555 1 97 131 VAL B CA 1
ATOM 2229 C C . VAL B 1 131 ? 2.732 8.109 13.852 1 97 131 VAL B C 1
ATOM 2231 O O . VAL B 1 131 ? 2.002 9.102 13.836 1 97 131 VAL B O 1
ATOM 2234 N N . PHE B 1 132 ? 3.076 7.359 14.922 1 96.06 132 PHE B N 1
ATOM 2235 C CA . PHE B 1 132 ? 2.688 7.812 16.25 1 96.06 132 PHE B CA 1
ATOM 2236 C C . PHE B 1 132 ? 2.973 9.297 16.422 1 96.06 132 PHE B C 1
ATOM 2238 O O . PHE B 1 132 ? 4.027 9.789 16.016 1 96.06 132 PHE B O 1
ATOM 2245 N N . GLY B 1 133 ? 1.999 10.023 16.969 1 94.5 133 GLY B N 1
ATOM 2246 C CA . GLY B 1 133 ? 2.148 11.453 17.203 1 94.5 133 GLY B CA 1
ATOM 2247 C C . GLY B 1 133 ? 1.567 12.297 16.078 1 94.5 133 GLY B C 1
ATOM 2248 O O . GLY B 1 133 ? 1.498 13.523 16.188 1 94.5 133 GLY B O 1
ATOM 2249 N N . THR B 1 134 ? 1.14 11.672 15.039 1 94.94 134 THR B N 1
ATOM 2250 C CA . THR B 1 134 ? 0.565 12.398 13.906 1 94.94 134 THR B CA 1
ATOM 2251 C C . THR B 1 134 ? -0.959 12.367 13.961 1 94.94 134 THR B C 1
ATOM 2253 O O . THR B 1 134 ? -1.563 11.289 13.992 1 94.94 134 THR B O 1
ATOM 2256 N N . SER B 1 135 ? -1.57 13.438 14.062 1 97.38 135 SER B N 1
ATOM 2257 C CA . SER B 1 135 ? -2.979 13.68 13.773 1 97.38 135 SER B CA 1
ATOM 2258 C C . SER B 1 135 ? -3.141 14.75 12.695 1 97.38 135 SER B C 1
ATOM 2260 O O . SER B 1 135 ? -2.365 15.711 12.641 1 97.38 135 SER B O 1
ATOM 2262 N N . HIS B 1 136 ? -4.074 14.523 11.828 1 98.12 136 HIS B N 1
ATOM 2263 C CA . HIS B 1 136 ? -4.156 15.484 10.727 1 98.12 136 HIS B CA 1
ATOM 2264 C C . HIS B 1 136 ? -5.508 15.406 10.031 1 98.12 136 HIS B C 1
ATOM 2266 O O . HIS B 1 136 ? -6.301 14.5 10.305 1 98.12 136 HIS B O 1
ATOM 2272 N N . TRP B 1 137 ? -5.82 16.344 9.25 1 98.25 137 TRP B N 1
ATOM 2273 C CA . TRP B 1 137 ? -6.863 16.359 8.227 1 98.25 137 TRP B CA 1
ATOM 2274 C C . TRP B 1 137 ? -6.309 16.844 6.887 1 98.25 137 TRP B C 1
ATOM 2276 O O . TRP B 1 137 ? -5.207 17.391 6.824 1 98.25 137 TRP B O 1
ATOM 2286 N N . TRP B 1 138 ? -6.996 16.5 5.785 1 98.69 138 TRP B N 1
ATOM 2287 C CA . TRP B 1 138 ? -6.539 16.812 4.434 1 98.69 138 TRP B CA 1
ATOM 2288 C C . TRP B 1 138 ? -7.652 17.484 3.625 1 98.69 138 TRP B C 1
ATOM 2290 O O . TRP B 1 138 ? -8.828 17.172 3.805 1 98.69 138 TRP B O 1
ATOM 2300 N N . LYS B 1 139 ? -7.246 18.312 2.75 1 98.75 139 LYS B N 1
ATOM 2301 C CA . LYS B 1 139 ? -8.211 18.938 1.856 1 98.75 139 LYS B CA 1
ATOM 2302 C C . LYS B 1 139 ? -7.676 19.016 0.428 1 98.75 139 LYS B C 1
ATOM 2304 O O . LYS B 1 139 ? -6.508 19.344 0.212 1 98.75 139 LYS B O 1
ATOM 2309 N N . ASN B 1 140 ? -8.508 18.656 -0.516 1 98.88 140 ASN B N 1
ATOM 2310 C CA . ASN B 1 140 ? -8.219 18.875 -1.929 1 98.88 140 ASN B CA 1
ATOM 2311 C C . ASN B 1 140 ? -8.602 20.297 -2.355 1 98.88 140 ASN B C 1
ATOM 2313 O O . ASN B 1 140 ? -9.781 20.578 -2.578 1 98.88 140 ASN B O 1
ATOM 2317 N N . LEU B 1 141 ? -7.613 21.109 -2.541 1 98.62 141 LEU B N 1
ATOM 2318 C CA . LEU B 1 141 ? -7.855 22.5 -2.902 1 98.62 141 LEU B CA 1
ATOM 2319 C C . LEU B 1 141 ? -7.824 22.688 -4.418 1 98.62 141 LEU B C 1
ATOM 2321 O O . LEU B 1 141 ? -8.016 23.797 -4.918 1 98.62 141 LEU B O 1
ATOM 2325 N N . GLY B 1 142 ? -7.441 21.641 -5.086 1 98.44 142 GLY B N 1
ATOM 2326 C CA . GLY B 1 142 ? -7.293 21.734 -6.531 1 98.44 142 GLY B CA 1
ATOM 2327 C C . GLY B 1 142 ? -8.57 21.422 -7.281 1 98.44 142 GLY B C 1
ATOM 2328 O O . GLY B 1 142 ? -9.641 21.297 -6.68 1 98.44 142 GLY B O 1
ATOM 2329 N N . LYS B 1 143 ? -8.398 21.312 -8.609 1 98.5 143 LYS B N 1
ATOM 2330 C CA . LYS B 1 143 ? -9.547 21.078 -9.484 1 98.5 143 LYS B CA 1
ATOM 2331 C C . LYS B 1 143 ? -9.586 19.625 -9.961 1 98.5 143 LYS B C 1
ATOM 2333 O O . LYS B 1 143 ? -10.57 19.203 -10.562 1 98.5 143 LYS B O 1
ATOM 2338 N N . GLU B 1 144 ? -8.562 18.922 -9.695 1 98.75 144 GLU B N 1
ATOM 2339 C CA . GLU B 1 144 ? -8.492 17.531 -10.125 1 98.75 144 GLU B CA 1
ATOM 2340 C C . GLU B 1 144 ? -8.766 16.578 -8.961 1 98.75 144 GLU B C 1
ATOM 2342 O O . GLU B 1 144 ? -8.453 16.906 -7.812 1 98.75 144 GLU B O 1
ATOM 2347 N N . THR B 1 145 ? -9.359 15.43 -9.305 1 98.94 145 THR B N 1
ATOM 2348 C CA . THR B 1 145 ? -9.539 14.383 -8.305 1 98.94 145 THR B CA 1
ATOM 2349 C C . THR B 1 145 ? -8.188 13.883 -7.789 1 98.94 145 THR B C 1
ATOM 2351 O O . THR B 1 145 ? -7.254 13.695 -8.57 1 98.94 145 THR B O 1
ATOM 2354 N N . VAL B 1 146 ? -8.141 13.68 -6.523 1 98.94 146 VAL B N 1
ATOM 2355 C CA . VAL B 1 146 ? -6.969 13.094 -5.883 1 98.94 146 VAL B CA 1
ATOM 2356 C C . VAL B 1 146 ? -7.207 11.602 -5.633 1 98.94 146 VAL B C 1
ATOM 2358 O O . VAL B 1 146 ? -8.289 11.211 -5.195 1 98.94 146 VAL B O 1
ATOM 2361 N N . ILE B 1 147 ? -6.215 10.758 -5.957 1 98.94 147 ILE B N 1
ATOM 2362 C CA . ILE B 1 147 ? -6.238 9.344 -5.629 1 98.94 147 ILE B CA 1
ATOM 2363 C C . ILE B 1 147 ? -5.074 9.008 -4.699 1 98.94 147 ILE B C 1
ATOM 2365 O O . ILE B 1 147 ? -3.918 9.289 -5.02 1 98.94 147 ILE B O 1
ATOM 2369 N N . LEU B 1 148 ? -5.414 8.477 -3.584 1 98.88 148 LEU B N 1
ATOM 2370 C CA . LEU B 1 148 ? -4.434 8 -2.617 1 98.88 148 LEU B CA 1
ATOM 2371 C C . LEU B 1 148 ? -4.5 6.488 -2.473 1 98.88 148 LEU B C 1
ATOM 2373 O O . LEU B 1 148 ? -5.59 5.91 -2.443 1 98.88 148 LEU B O 1
ATOM 2377 N N . TYR B 1 149 ? -3.352 5.832 -2.408 1 98.94 149 TYR B N 1
ATOM 2378 C CA . TYR B 1 149 ? -3.242 4.461 -1.924 1 98.94 149 TYR B CA 1
ATOM 2379 C C . TYR B 1 149 ? -2.582 4.418 -0.551 1 98.94 149 TYR B C 1
ATOM 2381 O O . TYR B 1 149 ? -1.616 5.141 -0.298 1 98.94 149 TYR B O 1
ATOM 2389 N N . VAL B 1 150 ? -3.133 3.58 0.28 1 98.88 150 VAL B N 1
ATOM 2390 C CA . VAL B 1 150 ? -2.678 3.561 1.666 1 98.88 150 VAL B CA 1
ATOM 2391 C C . VAL B 1 150 ? -2.416 2.121 2.104 1 98.88 150 VAL B C 1
ATOM 2393 O O . VAL B 1 150 ? -3.273 1.25 1.942 1 98.88 150 VAL B O 1
ATOM 2396 N N . GLY B 1 151 ? -1.243 1.828 2.572 1 98.81 151 GLY B N 1
ATOM 2397 C CA . GLY B 1 151 ? -0.95 0.638 3.355 1 98.81 151 GLY B CA 1
ATOM 2398 C C . GLY B 1 151 ? -0.796 0.923 4.84 1 98.81 151 GLY B C 1
ATOM 2399 O O . GLY B 1 151 ? -0.031 1.806 5.23 1 98.81 151 GLY B O 1
ATOM 2400 N N . ASP B 1 152 ? -1.614 0.209 5.691 1 98.69 152 ASP B N 1
ATOM 2401 C CA . ASP B 1 152 ? -1.505 0.488 7.117 1 98.69 152 ASP B CA 1
ATOM 2402 C C . ASP B 1 152 ? -1.588 -0.798 7.938 1 98.69 152 ASP B C 1
ATOM 2404 O O . ASP B 1 152 ? -1.946 -1.854 7.41 1 98.69 152 ASP B O 1
ATOM 2408 N N . VAL B 1 153 ? -1.052 -0.757 9.062 1 98.5 153 VAL B N 1
ATOM 2409 C CA . VAL B 1 153 ? -1.22 -1.78 10.086 1 98.5 153 VAL B CA 1
ATOM 2410 C C . VAL B 1 153 ? -2.115 -1.251 11.203 1 98.5 153 VAL B C 1
ATOM 2412 O O . VAL B 1 153 ? -1.755 -0.297 11.898 1 98.5 153 VAL B O 1
ATOM 2415 N N . ARG B 1 154 ? -3.268 -1.87 11.344 1 96.62 154 ARG B N 1
ATOM 2416 C CA . ARG B 1 154 ? -4.227 -1.378 12.328 1 96.62 154 ARG B CA 1
ATOM 2417 C C . ARG B 1 154 ? -4.77 -2.52 13.18 1 96.62 154 ARG B C 1
ATOM 2419 O O . ARG B 1 154 ? -4.492 -3.689 12.914 1 96.62 154 ARG B O 1
ATOM 2426 N N . ARG B 1 155 ? -5.457 -2.047 14.219 1 94.44 155 ARG B N 1
ATOM 2427 C CA . ARG B 1 155 ? -6.176 -3.062 14.984 1 94.44 155 ARG B CA 1
ATOM 2428 C C . ARG B 1 155 ? -7.223 -3.758 14.117 1 94.44 155 ARG B C 1
ATOM 2430 O O . ARG B 1 155 ? -7.906 -3.109 13.32 1 94.44 155 ARG B O 1
ATOM 2437 N N . ASP B 1 156 ? -7.227 -5.039 14.266 1 84.31 156 ASP B N 1
ATOM 2438 C CA . ASP B 1 156 ? -8.203 -5.832 13.516 1 84.31 156 ASP B CA 1
ATOM 2439 C C . ASP B 1 156 ? -9.609 -5.641 14.078 1 84.31 156 ASP B C 1
ATOM 2441 O O . ASP B 1 156 ? -9.875 -5.984 15.234 1 84.31 156 ASP B O 1
ATOM 2445 N N . PRO B 1 157 ? -10.406 -5.035 13.328 1 76.75 157 PRO B N 1
ATOM 2446 C CA . PRO B 1 157 ? -11.75 -4.805 13.867 1 76.75 157 PRO B CA 1
ATOM 2447 C C . PRO B 1 157 ? -12.484 -6.105 14.203 1 76.75 157 PRO B C 1
ATOM 2449 O O . PRO B 1 157 ? -13.469 -6.09 14.945 1 76.75 157 PRO B O 1
ATOM 2452 N N . ARG B 1 158 ? -12.062 -7.188 13.508 1 71.94 158 ARG B N 1
ATOM 2453 C CA . ARG B 1 158 ? -12.703 -8.469 13.781 1 71.94 158 ARG B CA 1
ATOM 2454 C C . ARG B 1 158 ? -12.188 -9.07 15.086 1 71.94 158 ARG B C 1
ATOM 2456 O O . ARG B 1 158 ? -12.734 -10.055 15.578 1 71.94 158 ARG B O 1
ATOM 2463 N N . ASP B 1 159 ? -11.078 -8.562 15.516 1 52.75 159 ASP B N 1
ATOM 2464 C CA . ASP B 1 159 ? -10.531 -9.07 16.766 1 52.75 159 ASP B CA 1
ATOM 2465 C C . ASP B 1 159 ? -11.289 -8.516 17.969 1 52.75 159 ASP B C 1
ATOM 2467 O O . ASP B 1 159 ? -11.219 -7.316 18.266 1 52.75 159 ASP B O 1
ATOM 2471 N N . HIS B 1 160 ? -12.188 -9.188 18.344 1 48.72 160 HIS B N 1
ATOM 2472 C CA . HIS B 1 160 ? -12.938 -8.82 19.547 1 48.72 160 HIS B CA 1
ATOM 2473 C C . HIS B 1 160 ? -12.219 -9.289 20.797 1 48.72 160 HIS B C 1
ATOM 2475 O O . HIS B 1 160 ? -12.742 -9.156 21.906 1 48.72 160 HIS B O 1
ATOM 2481 N N . ASN B 1 161 ? -11.289 -9.867 20.547 1 39.03 161 ASN B N 1
ATOM 2482 C CA . ASN B 1 161 ? -10.672 -10.375 21.766 1 39.03 161 ASN B CA 1
ATOM 2483 C C . ASN B 1 161 ? -10.008 -9.25 22.562 1 39.03 161 ASN B C 1
ATOM 2485 O O . ASN B 1 161 ? -9.328 -9.508 23.547 1 39.03 161 ASN B O 1
ATOM 2489 N N . MET B 1 162 ? -9.961 -8.031 21.953 1 33 162 MET B N 1
ATOM 2490 C CA . MET B 1 162 ? -9.367 -7.129 22.938 1 33 162 MET B CA 1
ATOM 2491 C C . MET B 1 162 ? -10.414 -6.648 23.938 1 33 162 MET B C 1
ATOM 2493 O O . MET B 1 162 ? -11.586 -6.477 23.578 1 33 162 MET B O 1
#

Solvent-accessible surface area (backbone atoms only — not comparable to full-atom values): 17969 Å² total; per-residue (Å²): 138,83,82,79,75,82,80,80,78,80,78,78,77,77,77,76,78,79,78,77,78,73,76,73,73,72,70,72,72,58,55,84,47,43,68,40,75,94,36,56,37,82,69,60,34,78,91,62,87,58,70,72,34,56,61,48,80,44,80,67,49,72,43,64,33,43,81,30,77,82,43,43,72,58,27,22,44,36,36,35,40,36,40,30,33,54,67,9,27,50,42,58,48,73,17,49,72,32,42,32,41,39,34,28,70,33,41,47,37,35,36,45,33,17,33,23,70,51,76,26,54,35,41,52,74,36,60,42,80,37,39,60,77,37,30,34,29,35,36,24,83,45,86,48,57,27,32,34,39,33,32,31,44,32,68,29,85,83,46,69,83,112,137,84,82,80,77,82,80,80,77,78,79,79,78,78,76,78,77,78,77,78,79,73,76,75,72,73,70,73,72,57,55,85,45,43,68,40,77,93,36,56,36,81,70,59,34,77,87,61,87,59,69,71,35,58,61,47,78,42,80,67,48,72,43,65,32,43,81,30,77,80,43,42,73,56,28,22,43,37,35,33,39,37,42,30,34,55,67,9,26,48,42,59,49,75,16,49,70,32,42,32,41,38,33,28,70,34,41,46,38,35,36,47,32,19,33,22,69,51,77,26,53,35,40,51,76,36,60,43,81,37,37,60,77,38,30,34,31,36,36,24,82,44,86,50,56,26,33,37,40,33,32,33,44,31,67,28,85,83,47,67,84,114

Organism: NCBI:txid2511166

pLDDT: mean 84.89, std 22.77, range [28.2, 98.94]